Protein AF-A0A957ZD69-F1 (afdb_monomer)

Mean predicted aligned error: 10.98 Å

Radius of gyration: 27.77 Å; Cα contacts (8 Å, |Δi|>4): 232; chains: 1; bounding box: 58×43×82 Å

Secondary structure (DSSP, 8-state):
-HHHHHHHHHHHHHHTTT-SSS-HHHHHHHHHHHHHHHHHHHHHHHSSS--HHHHHHHHHHHHHHHHHHHHHHH--SS-HHHHTPPPHHHHHHHHHHHH-B-TTSPBPEEEESS-SPTTHHHHHT--BSS-S-S---HHHHHTTSS--HHHHHHHTTEEEEEES-SS-SS--EEEEEEE-SSSEEEEEE--S---SS---SEEEE--HHHHHHHHH-TTS-TTTEEEE-TT-----------

Structure (mmCIF, N/CA/C/O backbone):
data_AF-A0A957ZD69-F1
#
_entry.id   AF-A0A957ZD69-F1
#
loop_
_atom_site.group_PDB
_atom_site.id
_atom_site.type_symbol
_atom_site.label_atom_id
_atom_site.label_alt_id
_atom_site.label_comp_id
_atom_site.label_asym_id
_atom_site.label_entity_id
_atom_site.label_seq_id
_atom_site.pdbx_PDB_ins_code
_atom_site.Cartn_x
_atom_site.Cartn_y
_atom_site.Cartn_z
_atom_site.occupancy
_atom_site.B_iso_or_equiv
_atom_site.auth_seq_id
_atom_site.auth_comp_id
_atom_site.auth_asym_id
_atom_site.auth_atom_id
_atom_site.pdbx_PDB_model_num
ATOM 1 N N . GLY A 1 1 ? 17.175 -15.676 -38.850 1.00 54.88 1 GLY A N 1
ATOM 2 C CA . GLY A 1 1 ? 16.310 -15.068 -39.879 1.00 54.88 1 GLY A CA 1
ATOM 3 C C . GLY A 1 1 ? 14.869 -15.512 -39.720 1.00 54.88 1 GLY A C 1
ATOM 4 O O . GLY A 1 1 ? 14.094 -14.785 -39.121 1.00 54.88 1 GLY A O 1
ATOM 5 N N . VAL A 1 2 ? 14.536 -16.720 -40.187 1.00 62.22 2 VAL A N 1
ATOM 6 C CA . VAL A 1 2 ? 13.153 -17.240 -40.261 1.00 62.22 2 VAL A CA 1
ATOM 7 C C . VAL A 1 2 ? 12.426 -17.261 -38.909 1.00 62.22 2 VAL A C 1
ATOM 9 O O . VAL A 1 2 ? 11.318 -16.750 -38.824 1.00 62.22 2 VAL A O 1
ATOM 12 N N . ALA A 1 3 ? 13.062 -17.747 -37.837 1.00 67.50 3 ALA A N 1
ATOM 13 C CA . ALA A 1 3 ? 12.444 -17.776 -36.504 1.00 67.50 3 ALA A CA 1
ATOM 14 C C . ALA A 1 3 ? 12.122 -16.373 -35.948 1.00 67.50 3 ALA A C 1
ATOM 16 O O . ALA A 1 3 ? 11.057 -16.162 -35.382 1.00 67.50 3 ALA A O 1
ATOM 17 N N . ILE A 1 4 ? 13.007 -15.393 -36.166 1.00 65.31 4 ILE A N 1
ATOM 18 C CA . ILE A 1 4 ? 12.802 -14.006 -35.713 1.00 65.31 4 ILE A CA 1
ATOM 19 C C . ILE A 1 4 ? 11.673 -13.350 -36.523 1.00 65.31 4 ILE A C 1
ATOM 21 O O . ILE A 1 4 ? 10.786 -12.726 -35.950 1.00 65.31 4 ILE A O 1
ATOM 25 N N . GLY A 1 5 ? 11.657 -13.549 -37.846 1.00 66.56 5 GLY A N 1
ATOM 26 C CA 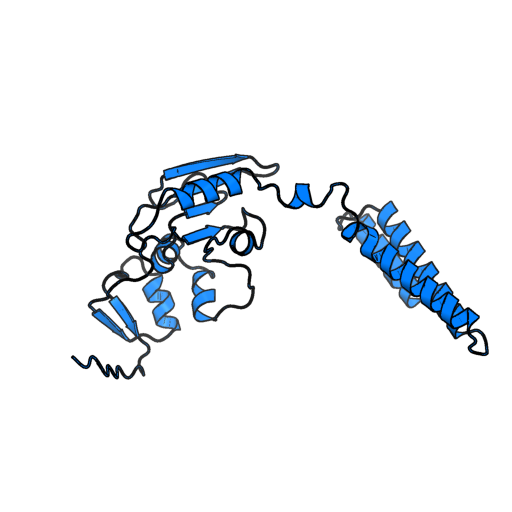. GLY A 1 5 ? 10.564 -13.074 -38.700 1.00 66.56 5 GLY A CA 1
ATOM 27 C C . GLY A 1 5 ? 9.211 -13.693 -38.336 1.00 66.56 5 GLY A C 1
ATOM 28 O O . GLY A 1 5 ? 8.200 -13.001 -38.356 1.00 66.56 5 GLY A O 1
ATOM 29 N N . MET A 1 6 ? 9.193 -14.966 -37.931 1.00 73.06 6 MET A N 1
ATOM 30 C CA . MET A 1 6 ? 7.982 -15.662 -37.487 1.00 73.06 6 MET A CA 1
ATOM 31 C C . MET A 1 6 ? 7.431 -15.085 -36.176 1.00 73.06 6 MET A C 1
ATOM 33 O O . MET A 1 6 ? 6.227 -14.874 -36.072 1.00 73.06 6 MET A O 1
ATOM 37 N N . VAL A 1 7 ? 8.297 -14.754 -35.210 1.00 77.31 7 VAL A N 1
ATOM 38 C CA . VAL A 1 7 ? 7.897 -14.103 -33.946 1.00 77.31 7 VAL A CA 1
ATOM 39 C C . VAL A 1 7 ? 7.253 -12.737 -34.203 1.00 77.31 7 VAL A C 1
ATOM 41 O O . VAL A 1 7 ? 6.195 -12.448 -33.647 1.00 77.31 7 VAL A O 1
ATOM 44 N N . TYR A 1 8 ? 7.834 -11.921 -35.089 1.00 76.38 8 TYR A N 1
ATOM 45 C CA . TYR A 1 8 ? 7.246 -10.625 -35.449 1.00 76.38 8 TYR A CA 1
ATOM 46 C C . TYR A 1 8 ? 5.980 -10.752 -36.310 1.00 76.38 8 TYR A C 1
ATOM 48 O O . TYR A 1 8 ? 5.067 -9.941 -36.188 1.00 76.38 8 TYR A O 1
ATOM 56 N N . GLY A 1 9 ? 5.873 -11.790 -37.143 1.00 73.12 9 GLY A N 1
ATOM 57 C CA . GLY A 1 9 ? 4.644 -12.084 -37.883 1.00 73.12 9 GLY A CA 1
ATOM 58 C C . GLY A 1 9 ? 3.483 -12.472 -36.962 1.00 73.12 9 GLY A C 1
ATOM 59 O O . GLY A 1 9 ? 2.379 -11.955 -37.105 1.00 73.12 9 GLY A O 1
ATOM 60 N N . VAL A 1 10 ? 3.738 -13.335 -35.973 1.00 77.50 10 VAL A N 1
ATOM 61 C CA . VAL A 1 10 ? 2.735 -13.741 -34.974 1.00 77.50 10 VAL A CA 1
ATOM 62 C C . VAL A 1 10 ? 2.338 -12.567 -34.080 1.00 77.50 10 VAL A C 1
ATOM 64 O O . VAL A 1 10 ? 1.151 -12.369 -33.832 1.00 77.50 10 VAL A O 1
ATOM 67 N N . GLY A 1 11 ? 3.299 -11.758 -33.627 1.00 72.75 11 GLY A N 1
ATOM 68 C CA . GLY A 1 11 ? 2.993 -10.592 -32.801 1.00 72.75 11 GLY A CA 1
ATOM 69 C C . GLY A 1 11 ? 2.188 -9.517 -33.545 1.00 72.75 11 GLY A C 1
ATOM 70 O O . GLY A 1 11 ? 1.298 -8.927 -32.940 1.00 72.75 11 GLY A O 1
ATOM 71 N N . LEU A 1 12 ? 2.405 -9.331 -34.854 1.00 74.38 12 LEU A N 1
ATOM 72 C CA . LEU A 1 12 ? 1.579 -8.441 -35.680 1.00 74.38 12 LEU A CA 1
ATOM 73 C C . LEU A 1 12 ? 0.124 -8.929 -35.747 1.00 74.38 12 LEU A C 1
ATOM 75 O O . LEU A 1 12 ? -0.799 -8.150 -35.529 1.00 74.38 12 LEU A O 1
ATOM 79 N N . LEU A 1 13 ? -0.084 -10.226 -36.004 1.00 75.88 13 LEU A N 1
ATOM 80 C CA . LEU A 1 13 ? -1.422 -10.831 -36.041 1.00 75.88 13 LEU A CA 1
ATOM 81 C C . LEU A 1 13 ? -2.136 -10.733 -34.687 1.00 75.88 13 LEU A C 1
ATOM 83 O O . LEU A 1 13 ? -3.338 -10.486 -34.639 1.00 75.88 13 LEU A O 1
ATOM 87 N N . TYR A 1 14 ? -1.397 -10.890 -33.589 1.00 73.69 14 TYR A N 1
ATOM 88 C CA . TYR A 1 14 ? -1.925 -10.716 -32.237 1.00 73.69 14 TYR A CA 1
ATOM 89 C C . TYR A 1 14 ? -2.335 -9.260 -31.957 1.00 73.69 14 TYR A C 1
ATOM 91 O O . TYR A 1 14 ? -3.359 -9.007 -31.324 1.00 73.69 14 TYR A O 1
ATOM 99 N N . GLN A 1 15 ? -1.573 -8.294 -32.468 1.00 70.56 15 GLN A N 1
ATOM 100 C CA . GLN A 1 15 ? -1.823 -6.871 -32.263 1.00 70.56 15 GLN A CA 1
ATOM 101 C C . GLN A 1 15 ? -2.971 -6.306 -33.105 1.00 70.56 15 GLN A C 1
ATOM 103 O O . GLN A 1 15 ? -3.676 -5.429 -32.611 1.00 70.56 15 GLN A O 1
ATOM 108 N N . LEU A 1 16 ? -3.208 -6.828 -34.315 1.00 71.00 16 LEU A N 1
ATOM 109 C CA . LEU A 1 16 ? -4.359 -6.448 -35.155 1.00 71.00 16 LEU A CA 1
ATOM 110 C C . LEU A 1 16 ? -5.711 -6.672 -34.451 1.00 71.00 16 LEU A C 1
ATOM 112 O O . LEU A 1 16 ? -6.696 -6.019 -34.780 1.00 71.00 16 LEU A O 1
ATOM 116 N N . ASN A 1 17 ? -5.755 -7.544 -33.440 1.00 72.25 17 ASN A N 1
ATOM 117 C CA . ASN A 1 17 ? -6.936 -7.762 -32.601 1.00 72.25 17 ASN A CA 1
ATOM 118 C C . ASN A 1 17 ? -7.086 -6.732 -31.460 1.00 72.25 17 ASN A C 1
ATOM 120 O O . ASN A 1 17 ? -7.928 -6.913 -30.583 1.00 72.25 17 ASN A O 1
ATOM 124 N N . GLY A 1 18 ? -6.257 -5.681 -31.413 1.00 65.69 18 GLY A N 1
ATOM 125 C CA . GLY A 1 18 ? -6.295 -4.650 -30.368 1.00 65.69 18 GLY A CA 1
ATOM 126 C C . GLY A 1 18 ? -5.810 -5.121 -28.991 1.00 65.69 18 GLY A C 1
ATOM 127 O O . GLY A 1 18 ? -6.004 -4.429 -27.998 1.00 65.69 18 GLY A O 1
ATOM 128 N N . ALA A 1 19 ? -5.162 -6.286 -28.909 1.00 64.50 19 ALA A N 1
ATOM 129 C CA . ALA A 1 19 ? -4.811 -6.945 -27.649 1.00 64.50 19 ALA A CA 1
ATOM 130 C C . ALA A 1 19 ? -3.565 -6.368 -26.938 1.00 64.50 19 ALA A C 1
ATOM 132 O O . ALA A 1 19 ? -3.080 -6.962 -25.974 1.00 64.50 19 ALA A O 1
ATOM 133 N N . THR A 1 20 ? -3.000 -5.246 -27.406 1.00 67.94 20 THR A N 1
ATOM 134 C CA . THR A 1 20 ? -1.774 -4.663 -26.828 1.00 67.94 20 THR A CA 1
ATOM 135 C C . THR A 1 20 ? -1.841 -3.140 -26.717 1.00 67.94 20 THR A C 1
ATOM 137 O O . THR A 1 20 ? -2.506 -2.478 -27.506 1.00 67.94 20 THR A O 1
ATOM 140 N N . ALA A 1 21 ? -1.083 -2.581 -25.769 1.00 64.56 21 ALA A N 1
ATOM 141 C CA . ALA A 1 21 ? -0.990 -1.141 -25.506 1.00 64.56 21 ALA A CA 1
ATOM 142 C C . ALA A 1 21 ? -0.081 -0.361 -26.488 1.00 64.56 21 ALA A C 1
ATOM 144 O O . ALA A 1 21 ? 0.194 0.821 -26.281 1.00 64.56 21 ALA A O 1
ATOM 145 N N . VAL A 1 22 ? 0.438 -1.009 -27.536 1.00 73.44 22 VAL A N 1
ATOM 146 C CA . VAL A 1 22 ? 1.359 -0.407 -28.514 1.00 73.44 22 VAL A CA 1
ATOM 147 C C . VAL A 1 22 ? 0.596 -0.165 -29.817 1.00 73.44 22 VAL A C 1
ATOM 149 O O . VAL A 1 22 ? -0.205 -0.998 -30.228 1.00 73.44 22 VAL A O 1
ATOM 152 N N . SER A 1 23 ? 0.832 0.962 -30.495 1.00 80.19 23 SER A N 1
ATOM 153 C CA . SER A 1 23 ? 0.232 1.208 -31.813 1.00 80.19 23 SER A CA 1
ATOM 154 C C . SER A 1 23 ? 0.885 0.350 -32.902 1.00 80.19 23 SER A C 1
ATOM 156 O O . SER A 1 23 ? 2.069 0.016 -32.817 1.00 80.19 23 SER A O 1
ATOM 158 N N . GLU A 1 24 ? 0.133 0.022 -33.954 1.00 79.19 24 GLU A N 1
ATOM 159 C CA . GLU A 1 24 ? 0.601 -0.809 -35.077 1.00 79.19 24 GLU A CA 1
ATOM 160 C C . GLU A 1 24 ? 1.877 -0.249 -35.722 1.00 79.19 24 GLU A C 1
ATOM 162 O O . GLU A 1 24 ? 2.861 -0.963 -35.909 1.00 79.19 24 GLU A O 1
ATOM 167 N N . TRP A 1 25 ? 1.909 1.063 -35.977 1.00 82.19 25 TRP A N 1
ATOM 168 C CA . TRP A 1 25 ? 3.091 1.745 -36.510 1.00 82.19 25 TRP A CA 1
ATOM 169 C C . TRP A 1 25 ? 4.315 1.589 -35.602 1.00 82.19 25 TRP A C 1
ATOM 171 O O . TRP A 1 25 ? 5.417 1.291 -36.066 1.00 82.19 25 TRP A O 1
ATOM 181 N N . ARG A 1 26 ? 4.125 1.764 -34.289 1.00 81.94 26 ARG A N 1
ATOM 182 C CA . ARG A 1 26 ? 5.212 1.657 -33.313 1.00 81.94 26 ARG A CA 1
ATOM 183 C C . ARG A 1 26 ? 5.736 0.226 -33.232 1.00 81.94 26 ARG A C 1
ATOM 185 O O . ARG A 1 26 ? 6.943 0.035 -33.122 1.00 81.94 26 ARG A O 1
ATOM 192 N N . TYR A 1 27 ? 4.863 -0.768 -33.358 1.00 81.88 27 TYR A N 1
ATOM 193 C CA . TYR A 1 27 ? 5.270 -2.166 -33.440 1.00 81.88 27 TYR A CA 1
ATOM 194 C C . TYR A 1 27 ? 6.070 -2.480 -34.703 1.00 81.88 27 TYR A C 1
ATOM 196 O O . TYR A 1 27 ? 7.140 -3.077 -34.608 1.00 81.88 27 TYR A O 1
ATOM 204 N N . LEU A 1 28 ? 5.605 -2.032 -35.873 1.00 85.31 28 LEU A N 1
ATOM 205 C CA . LEU A 1 28 ? 6.324 -2.224 -37.135 1.00 85.31 28 LEU A CA 1
ATOM 206 C C . LEU A 1 28 ? 7.710 -1.568 -37.102 1.00 85.31 28 LEU A C 1
ATOM 208 O O . LEU A 1 28 ? 8.682 -2.171 -37.555 1.00 85.31 28 LEU A O 1
ATOM 212 N N . ALA A 1 29 ? 7.825 -0.378 -36.507 1.00 85.50 29 ALA A N 1
ATOM 213 C CA . ALA A 1 29 ? 9.108 0.292 -36.313 1.00 85.50 29 ALA A CA 1
ATOM 214 C C . ALA A 1 29 ? 10.057 -0.511 -35.402 1.00 85.50 29 ALA A C 1
ATOM 216 O O . ALA A 1 29 ? 11.242 -0.645 -35.716 1.00 85.50 29 ALA A O 1
ATOM 217 N N . ILE A 1 30 ? 9.546 -1.084 -34.304 1.00 84.12 30 ILE A N 1
ATOM 218 C CA . ILE A 1 30 ? 10.321 -1.963 -33.414 1.00 84.12 30 ILE A CA 1
ATOM 219 C C . ILE A 1 30 ? 10.782 -3.213 -34.173 1.00 84.12 30 ILE A C 1
ATOM 221 O O . ILE A 1 30 ? 11.973 -3.517 -34.174 1.00 84.12 30 ILE A O 1
ATOM 225 N N . ALA A 1 31 ? 9.865 -3.901 -34.858 1.00 84.12 31 ALA A N 1
ATOM 226 C CA . ALA A 1 31 ? 10.152 -5.116 -35.616 1.00 84.12 31 ALA A CA 1
ATOM 227 C C . ALA A 1 31 ? 11.213 -4.883 -36.698 1.00 84.12 31 ALA A C 1
ATOM 229 O O . ALA A 1 31 ? 12.187 -5.634 -36.794 1.00 84.12 31 ALA A O 1
ATOM 230 N N . PHE A 1 32 ? 11.057 -3.810 -37.478 1.00 88.38 32 PHE A N 1
ATOM 231 C CA . PHE A 1 32 ? 12.015 -3.414 -38.503 1.00 88.38 32 PHE A CA 1
ATOM 232 C C . PHE A 1 32 ? 13.404 -3.175 -37.909 1.00 88.38 32 PHE A C 1
ATOM 234 O O . PHE A 1 32 ? 14.384 -3.746 -38.392 1.00 88.38 32 PHE A O 1
ATOM 241 N N . MET A 1 33 ? 13.497 -2.379 -36.839 1.00 87.25 33 MET A N 1
ATOM 242 C CA . MET A 1 33 ? 14.787 -2.057 -36.234 1.00 87.25 33 MET A CA 1
ATOM 243 C C . MET A 1 33 ? 15.462 -3.303 -35.650 1.00 87.25 33 MET A C 1
ATOM 245 O O . MET A 1 33 ? 16.655 -3.508 -35.867 1.00 87.25 33 MET A O 1
ATOM 249 N N . THR A 1 34 ? 14.724 -4.183 -34.970 1.00 85.25 34 THR A N 1
ATOM 250 C CA . THR A 1 34 ? 15.306 -5.418 -34.427 1.00 85.25 34 THR A CA 1
ATOM 251 C C . THR A 1 34 ? 15.802 -6.349 -35.532 1.00 85.25 34 THR A C 1
ATOM 253 O O . THR A 1 34 ? 16.902 -6.893 -35.422 1.00 85.25 34 THR A O 1
ATOM 256 N N . LEU A 1 35 ? 15.042 -6.511 -36.620 1.00 87.44 35 LEU A N 1
ATOM 257 C CA . LEU A 1 35 ? 15.467 -7.315 -37.769 1.00 87.44 35 LEU A CA 1
ATOM 258 C C . LEU A 1 35 ? 16.708 -6.726 -38.449 1.00 87.44 35 LEU A C 1
ATOM 260 O O . LEU A 1 35 ? 17.616 -7.481 -38.809 1.00 87.44 35 LEU A O 1
ATOM 264 N N . LEU A 1 36 ? 16.776 -5.400 -38.588 1.00 89.81 36 LEU A N 1
ATOM 265 C CA . LEU A 1 36 ? 17.935 -4.700 -39.136 1.00 89.81 36 LEU A CA 1
ATOM 266 C C . LEU A 1 36 ? 19.180 -4.929 -38.269 1.00 89.81 36 LEU A C 1
ATOM 268 O O . LEU A 1 36 ? 20.205 -5.378 -38.780 1.00 89.81 36 LEU A O 1
ATOM 272 N N . LEU A 1 37 ? 19.082 -4.697 -36.957 1.00 89.56 37 LEU A N 1
ATOM 273 C CA . LEU A 1 37 ? 20.193 -4.876 -36.016 1.00 89.56 37 LEU A CA 1
ATOM 274 C C . LEU A 1 37 ? 20.675 -6.331 -35.969 1.00 89.56 37 LEU A C 1
ATOM 276 O O . LEU A 1 37 ? 21.879 -6.581 -36.031 1.00 89.56 37 LEU A O 1
ATOM 280 N N . ALA A 1 38 ? 19.754 -7.299 -35.937 1.00 87.00 38 ALA A N 1
ATOM 281 C CA . ALA A 1 38 ? 20.092 -8.720 -35.965 1.00 87.00 38 ALA A CA 1
ATOM 282 C C . ALA A 1 38 ? 20.779 -9.129 -37.279 1.00 87.00 38 ALA A C 1
ATOM 284 O O . ALA A 1 38 ? 21.714 -9.931 -37.267 1.00 87.00 38 ALA A O 1
ATOM 285 N N . SER A 1 39 ? 20.347 -8.564 -38.410 1.00 89.69 39 SER A N 1
ATOM 286 C CA . SER A 1 39 ? 20.949 -8.833 -39.721 1.00 89.69 39 SER A CA 1
ATOM 287 C C . SER A 1 39 ? 22.351 -8.233 -39.835 1.00 89.69 39 SER A C 1
ATOM 289 O O . SER A 1 39 ? 23.264 -8.907 -40.306 1.00 89.69 39 SER A O 1
ATOM 291 N N . LEU A 1 40 ? 22.551 -7.004 -39.347 1.00 90.62 40 LEU A N 1
ATOM 292 C CA . LEU A 1 40 ? 23.865 -6.355 -39.293 1.00 90.62 40 LEU A CA 1
ATOM 293 C C . LEU A 1 40 ? 24.830 -7.103 -38.368 1.00 90.62 40 LEU A C 1
ATOM 295 O O . LEU A 1 40 ? 25.987 -7.313 -38.726 1.00 90.62 40 LEU A O 1
ATOM 299 N N . PHE A 1 41 ? 24.351 -7.567 -37.213 1.00 90.62 41 PHE A N 1
ATOM 300 C CA . PHE A 1 41 ? 25.137 -8.404 -36.309 1.00 90.62 41 PHE A CA 1
ATOM 301 C C . PHE A 1 41 ? 25.528 -9.735 -36.963 1.00 90.62 41 PHE A C 1
ATOM 303 O O . PHE A 1 41 ? 26.698 -10.118 -36.944 1.00 90.62 41 PHE A O 1
ATOM 310 N N . GLY A 1 42 ? 24.569 -10.410 -37.607 1.00 89.25 42 GLY A N 1
ATOM 311 C CA . GLY A 1 42 ? 24.825 -11.639 -38.355 1.00 89.25 42 GLY A CA 1
ATOM 312 C C . GLY A 1 42 ? 25.851 -11.445 -39.474 1.00 89.25 42 GLY A C 1
ATOM 313 O O . GLY A 1 42 ? 26.743 -12.275 -39.632 1.00 89.25 42 GLY A O 1
ATOM 314 N N . LEU A 1 43 ? 25.785 -10.324 -40.200 1.00 90.62 43 LEU A N 1
ATOM 315 C CA . LEU A 1 43 ? 26.750 -9.972 -41.244 1.00 90.62 43 LEU A CA 1
ATOM 316 C C . LEU A 1 43 ? 28.164 -9.767 -40.678 1.00 90.62 43 LEU A C 1
ATOM 318 O O . LEU A 1 43 ? 29.130 -10.253 -41.264 1.00 90.62 43 LEU A O 1
ATOM 322 N N . LEU A 1 44 ? 28.295 -9.088 -39.532 1.00 90.50 44 LEU A N 1
ATOM 323 C CA . LEU A 1 44 ? 29.588 -8.876 -38.869 1.00 90.50 44 LEU A CA 1
ATOM 324 C C . LEU A 1 44 ? 30.260 -10.194 -38.461 1.00 90.50 44 LEU A C 1
ATOM 326 O O . LEU A 1 44 ? 31.483 -10.299 -38.565 1.00 90.50 44 LEU A O 1
ATOM 330 N N . ILE A 1 45 ? 29.471 -11.184 -38.032 1.00 89.94 45 ILE A N 1
ATOM 331 C CA . ILE A 1 45 ? 29.956 -12.528 -37.684 1.00 89.94 45 ILE A CA 1
ATOM 332 C C . ILE A 1 45 ? 30.302 -13.342 -38.935 1.00 89.94 45 ILE A C 1
ATOM 334 O O . ILE A 1 45 ? 31.283 -14.080 -38.935 1.00 89.94 45 ILE A O 1
ATOM 338 N N . TRP A 1 46 ? 29.491 -13.238 -39.989 1.00 89.62 46 TRP A N 1
ATOM 339 C CA . TRP A 1 46 ? 29.618 -14.078 -41.181 1.00 89.62 46 TRP A CA 1
ATOM 340 C C . TRP A 1 46 ? 30.839 -13.736 -42.046 1.00 89.62 46 TRP A C 1
ATOM 342 O O . TRP A 1 46 ? 31.402 -14.610 -42.705 1.00 89.62 46 TRP A O 1
ATOM 352 N N . LEU A 1 47 ? 31.272 -12.474 -42.053 1.00 89.00 47 LEU A N 1
ATOM 353 C CA . LEU A 1 47 ? 32.433 -12.052 -42.832 1.00 89.00 47 LEU A CA 1
ATOM 354 C C . LEU A 1 47 ? 33.741 -12.655 -42.263 1.00 89.00 47 LEU A C 1
ATOM 356 O O . LEU A 1 47 ? 33.942 -12.673 -41.050 1.00 89.00 47 LEU A O 1
ATOM 360 N N . PRO A 1 48 ? 34.709 -13.069 -43.100 1.00 88.19 48 PRO A N 1
ATOM 361 C CA . PRO A 1 48 ? 35.953 -13.689 -42.630 1.00 88.19 48 PRO A CA 1
ATOM 362 C C . PRO A 1 48 ? 36.919 -12.679 -41.988 1.00 88.19 48 PRO A C 1
ATOM 364 O O . PRO A 1 48 ? 37.080 -11.569 -42.496 1.00 88.19 48 PRO A O 1
ATOM 367 N N . GLY A 1 49 ? 37.593 -13.076 -40.903 1.00 87.44 49 GLY A N 1
ATOM 368 C CA . GLY A 1 49 ? 38.596 -12.276 -40.177 1.00 87.44 49 GLY A CA 1
ATOM 369 C C . GLY A 1 49 ? 38.006 -11.323 -39.130 1.00 87.44 49 GLY A C 1
ATOM 370 O O . GLY A 1 49 ? 36.888 -10.859 -39.267 1.00 87.44 49 GLY A O 1
ATOM 371 N N . TRP A 1 50 ? 38.741 -10.992 -38.069 1.00 92.62 50 TRP A N 1
ATOM 372 C CA . TRP A 1 50 ? 38.277 -10.036 -37.053 1.00 92.62 50 TRP A CA 1
ATOM 373 C C . TRP A 1 50 ? 39.329 -8.949 -36.855 1.00 92.62 50 TRP A C 1
ATOM 375 O O . TRP A 1 50 ? 40.455 -9.233 -36.461 1.00 92.62 50 TRP A O 1
ATOM 385 N N . GLY A 1 51 ? 38.980 -7.706 -37.181 1.00 92.62 51 GLY A N 1
ATOM 386 C CA . GLY A 1 51 ? 39.893 -6.563 -37.125 1.00 92.62 51 GLY A CA 1
ATOM 387 C C . GLY A 1 51 ? 39.322 -5.411 -36.306 1.00 92.62 51 GLY A C 1
ATOM 388 O O . GLY A 1 51 ? 38.133 -5.392 -35.987 1.00 92.62 51 GLY A O 1
ATOM 389 N N . HIS A 1 52 ? 40.157 -4.412 -36.013 1.00 91.88 52 HIS A N 1
ATOM 390 C CA . HIS A 1 52 ? 39.788 -3.263 -35.178 1.00 91.88 52 HIS A CA 1
ATOM 391 C C . HIS A 1 52 ? 38.530 -2.526 -35.677 1.00 91.88 52 HIS A C 1
ATOM 393 O O . HIS A 1 52 ? 37.640 -2.214 -34.889 1.00 91.88 52 HIS A O 1
ATOM 399 N N . GLY A 1 53 ? 38.396 -2.342 -36.997 1.00 91.06 53 GLY A N 1
ATOM 400 C CA . GLY A 1 53 ? 37.208 -1.721 -37.593 1.00 91.06 53 GLY A CA 1
ATOM 401 C C . GLY A 1 53 ? 35.906 -2.495 -37.344 1.00 91.06 53 GLY A C 1
ATOM 402 O O . GLY A 1 53 ? 34.853 -1.883 -37.195 1.00 91.06 53 GLY A O 1
ATOM 403 N N . ARG A 1 54 ? 35.962 -3.829 -37.221 1.00 89.88 54 ARG A N 1
ATOM 404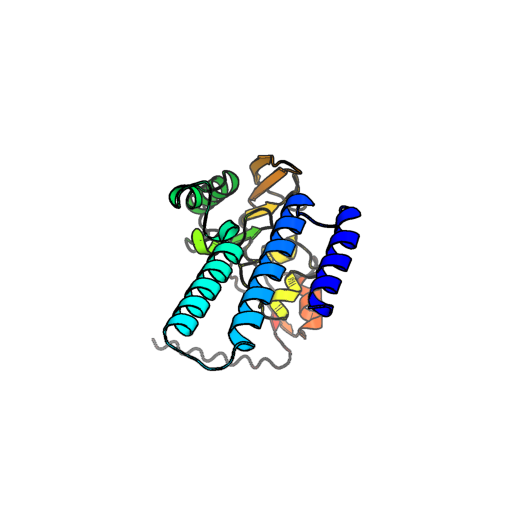 C CA . ARG A 1 54 ? 34.779 -4.643 -36.893 1.00 89.88 54 ARG A CA 1
ATOM 405 C C . ARG A 1 54 ? 34.424 -4.576 -35.421 1.00 89.88 54 ARG A C 1
ATOM 407 O O . ARG A 1 54 ? 33.245 -4.497 -35.106 1.00 89.88 54 ARG A O 1
ATOM 414 N N . SER A 1 55 ? 35.419 -4.542 -34.538 1.00 92.12 55 SER A N 1
ATOM 415 C CA . SER A 1 55 ? 35.178 -4.284 -33.116 1.00 92.12 55 SER A CA 1
ATOM 416 C C . SER A 1 55 ? 34.510 -2.923 -32.906 1.00 92.12 55 SER A C 1
ATOM 418 O O . SER A 1 55 ? 33.569 -2.826 -32.123 1.00 92.12 55 SER A O 1
ATOM 420 N N . LEU A 1 56 ? 34.931 -1.892 -33.649 1.00 95.25 56 LEU A N 1
ATOM 421 C CA . LEU A 1 56 ? 34.281 -0.581 -33.620 1.00 95.25 56 LEU A CA 1
ATOM 422 C C . LEU A 1 56 ? 32.846 -0.644 -34.163 1.00 95.25 56 LEU A C 1
ATOM 424 O O . LEU A 1 56 ? 31.935 -0.128 -33.525 1.00 95.25 56 LEU A O 1
ATOM 428 N N . ALA A 1 57 ? 32.626 -1.310 -35.301 1.00 92.44 57 ALA A N 1
ATOM 429 C CA . ALA A 1 57 ? 31.287 -1.483 -35.866 1.00 92.44 57 ALA A CA 1
ATOM 430 C C . ALA A 1 57 ? 30.350 -2.246 -34.916 1.00 92.44 57 ALA A C 1
ATOM 432 O O . ALA A 1 57 ? 29.195 -1.865 -34.754 1.00 92.44 57 ALA A O 1
ATOM 433 N N . PHE A 1 58 ? 30.856 -3.283 -34.245 1.00 92.94 58 PHE A N 1
ATOM 434 C CA . PHE A 1 58 ? 30.120 -4.019 -33.222 1.00 92.94 58 PHE A CA 1
ATOM 435 C C . PHE A 1 58 ? 29.793 -3.140 -32.010 1.00 92.94 58 PHE A C 1
ATOM 437 O O . PHE A 1 58 ? 28.653 -3.141 -31.556 1.00 92.94 58 PHE A O 1
ATOM 444 N N . LEU A 1 59 ? 30.754 -2.351 -31.517 1.00 95.12 59 LEU A N 1
ATOM 445 C CA . LEU A 1 59 ? 30.525 -1.411 -30.420 1.00 95.12 59 LEU A CA 1
ATOM 446 C C . LEU A 1 59 ? 29.444 -0.386 -30.783 1.00 95.12 59 LEU A C 1
ATOM 448 O O . LEU A 1 59 ? 28.523 -0.164 -30.002 1.00 95.12 59 LEU A O 1
ATOM 452 N N . VAL A 1 60 ? 29.519 0.203 -31.979 1.00 95.19 60 VAL A N 1
ATOM 453 C CA . VAL A 1 60 ? 28.500 1.138 -32.477 1.00 95.19 60 VAL A CA 1
ATOM 454 C C . VAL A 1 60 ? 27.141 0.449 -32.577 1.00 95.19 60 VAL A C 1
ATOM 456 O O . VAL A 1 60 ? 26.150 1.008 -32.119 1.00 95.19 60 VAL A O 1
ATOM 459 N N . LEU A 1 61 ? 27.083 -0.775 -33.107 1.00 94.44 61 LEU A N 1
ATOM 460 C CA . LEU A 1 61 ? 25.843 -1.544 -33.201 1.00 94.44 61 LEU A CA 1
ATOM 461 C C . LEU A 1 61 ? 25.240 -1.829 -31.815 1.00 94.44 61 LEU A C 1
ATOM 463 O O . LEU A 1 61 ? 24.033 -1.684 -31.629 1.00 94.44 61 LEU A O 1
ATOM 467 N N . ALA A 1 62 ? 26.075 -2.178 -30.834 1.00 91.44 62 ALA A N 1
ATOM 468 C CA . ALA A 1 62 ? 25.660 -2.396 -29.452 1.00 91.44 62 ALA A CA 1
ATOM 469 C C . ALA A 1 62 ? 25.130 -1.108 -28.804 1.00 91.44 62 ALA A C 1
ATOM 471 O O . ALA A 1 62 ? 24.094 -1.143 -28.142 1.00 91.44 62 ALA A O 1
ATOM 472 N N . LEU A 1 63 ? 25.790 0.032 -29.038 1.00 93.31 63 LEU A N 1
ATOM 473 C CA . LEU A 1 63 ? 25.323 1.339 -28.573 1.00 93.31 63 LEU A CA 1
ATOM 474 C C . LEU A 1 63 ? 23.982 1.703 -29.214 1.00 93.31 63 LEU A C 1
ATOM 476 O O . LEU A 1 63 ? 23.044 2.028 -28.495 1.00 93.31 63 LEU A O 1
ATOM 480 N N . VAL A 1 64 ? 23.847 1.589 -30.538 1.00 91.69 64 VAL A N 1
ATOM 481 C CA . VAL A 1 64 ? 22.579 1.855 -31.236 1.00 91.69 64 VAL A CA 1
ATOM 482 C C . VAL A 1 64 ? 21.464 0.970 -30.687 1.00 91.69 64 VAL A C 1
ATOM 484 O O . VAL A 1 64 ? 20.386 1.478 -30.392 1.00 91.69 64 VAL A O 1
ATOM 487 N N . ASN A 1 65 ? 21.724 -0.324 -30.480 1.00 88.94 65 ASN A N 1
ATOM 488 C CA . ASN A 1 65 ? 20.757 -1.237 -29.879 1.00 88.94 65 ASN A CA 1
ATOM 489 C C . ASN A 1 65 ? 20.357 -0.797 -28.462 1.00 88.94 65 ASN A C 1
ATOM 491 O O . ASN A 1 65 ? 19.169 -0.738 -28.154 1.00 88.94 65 ASN A O 1
ATOM 495 N N . LEU A 1 66 ? 21.331 -0.454 -27.613 1.00 86.94 66 LEU A N 1
ATOM 496 C CA . LEU A 1 66 ? 21.085 -0.014 -26.240 1.00 86.94 66 LEU A CA 1
ATOM 497 C C . LEU A 1 66 ? 20.255 1.274 -26.202 1.00 86.94 66 LEU A C 1
ATOM 499 O O . LEU A 1 66 ? 19.276 1.346 -25.460 1.00 86.94 66 LEU A O 1
ATOM 503 N N . PHE A 1 67 ? 20.629 2.274 -27.000 1.00 87.62 67 PHE A N 1
ATOM 504 C CA . PHE A 1 67 ? 19.935 3.556 -27.044 1.00 87.62 67 PHE A CA 1
ATOM 505 C C . PHE A 1 67 ? 18.548 3.421 -27.656 1.00 87.62 67 PHE A C 1
ATOM 507 O O . PHE A 1 67 ? 17.611 3.936 -27.065 1.00 87.62 67 PHE A O 1
ATOM 514 N N . TRP A 1 68 ? 18.384 2.698 -28.766 1.00 85.50 68 TRP A N 1
ATOM 515 C CA . TRP A 1 68 ? 17.072 2.477 -29.378 1.00 85.50 68 TRP A CA 1
ATOM 516 C C . TRP A 1 68 ? 16.124 1.730 -28.437 1.00 85.50 68 TRP A C 1
ATOM 518 O O . TRP A 1 68 ? 15.001 2.180 -28.215 1.00 85.50 68 TRP A O 1
ATOM 528 N N . ALA A 1 69 ? 16.588 0.629 -27.835 1.00 80.94 69 ALA A N 1
ATOM 529 C CA . ALA A 1 69 ? 15.774 -0.173 -26.925 1.00 80.94 69 ALA A CA 1
ATOM 530 C C . ALA A 1 69 ? 15.350 0.609 -25.671 1.00 80.94 69 ALA A C 1
ATOM 532 O O . ALA A 1 69 ? 14.241 0.418 -25.183 1.00 80.94 69 ALA A O 1
ATOM 533 N N . ASN A 1 70 ? 16.204 1.508 -25.171 1.00 81.06 70 ASN A N 1
ATOM 534 C CA . ASN A 1 70 ? 15.940 2.264 -23.945 1.00 81.06 70 ASN A CA 1
ATOM 535 C C . ASN A 1 70 ? 15.514 3.718 -24.185 1.00 81.06 70 ASN A C 1
ATOM 537 O O . ASN A 1 70 ? 15.337 4.455 -23.218 1.00 81.06 70 ASN A O 1
ATOM 541 N N . MET A 1 71 ? 15.339 4.166 -25.433 1.00 79.69 71 MET A N 1
ATOM 542 C CA . MET A 1 71 ? 15.110 5.587 -25.735 1.00 79.69 71 MET A CA 1
ATOM 543 C C . MET A 1 71 ? 13.851 6.119 -25.044 1.00 79.69 71 MET A C 1
ATOM 545 O O . MET A 1 71 ? 13.877 7.205 -24.474 1.00 79.69 71 MET A O 1
ATOM 549 N N . GLY A 1 72 ? 12.780 5.318 -25.036 1.00 70.75 72 GLY A N 1
ATOM 550 C CA . GLY A 1 72 ? 11.516 5.660 -24.376 1.00 70.75 72 GLY A CA 1
ATOM 551 C C . GLY A 1 72 ? 11.561 5.625 -22.844 1.00 70.75 72 GLY A C 1
ATOM 552 O O . GLY A 1 72 ? 10.643 6.131 -22.211 1.00 70.75 72 GLY A O 1
ATOM 553 N N . THR A 1 73 ? 12.608 5.047 -22.253 1.00 68.19 73 THR A N 1
ATOM 554 C CA . THR A 1 73 ? 12.805 4.979 -20.795 1.00 68.19 73 THR A CA 1
ATOM 555 C C . THR A 1 73 ? 13.798 6.042 -20.322 1.00 68.19 73 THR A C 1
ATOM 557 O O . THR A 1 73 ? 13.615 6.659 -19.274 1.00 68.19 73 THR A O 1
ATOM 560 N N . ASN A 1 74 ? 14.851 6.280 -21.109 1.00 69.00 74 ASN A N 1
ATOM 561 C CA . ASN A 1 74 ? 15.949 7.188 -20.779 1.00 69.00 74 ASN A CA 1
ATOM 562 C C . ASN A 1 74 ? 15.630 8.656 -21.080 1.00 69.00 74 ASN A C 1
ATOM 564 O O . ASN A 1 74 ? 16.266 9.546 -20.517 1.00 69.00 74 ASN A O 1
ATOM 568 N N . SER A 1 75 ? 14.671 8.918 -21.968 1.00 69.75 75 SER A N 1
ATOM 569 C CA . SER A 1 75 ? 14.215 10.265 -22.289 1.00 69.75 75 SER A CA 1
ATOM 570 C C . SER A 1 75 ? 12.809 10.464 -21.735 1.00 69.75 75 SER A C 1
ATOM 572 O O . SER A 1 75 ? 11.894 9.718 -22.071 1.00 69.75 75 SER A O 1
ATOM 574 N N . SER A 1 76 ? 12.642 11.453 -20.859 1.00 69.06 76 SER A N 1
ATOM 575 C CA . SER A 1 76 ? 11.326 11.946 -20.457 1.00 69.06 76 SER A CA 1
ATOM 576 C C . SER A 1 76 ? 11.120 13.344 -21.020 1.00 69.06 76 SER A C 1
ATOM 578 O O . SER A 1 76 ? 12.044 14.155 -20.988 1.00 69.06 76 SER A O 1
ATOM 580 N N . ASP A 1 77 ? 9.891 13.658 -21.437 1.00 79.00 77 ASP A N 1
ATOM 581 C CA . ASP A 1 77 ? 9.497 14.981 -21.967 1.00 79.00 77 ASP A CA 1
ATOM 582 C C . ASP A 1 77 ? 9.629 16.120 -20.938 1.00 79.00 77 ASP A C 1
ATOM 584 O O . ASP A 1 77 ? 9.357 17.288 -21.210 1.00 79.00 77 ASP A O 1
ATOM 588 N N . PHE A 1 78 ? 10.016 15.780 -19.712 1.00 76.69 78 PHE A N 1
ATOM 589 C CA . PHE A 1 78 ? 10.168 16.680 -18.591 1.00 76.69 78 PHE A CA 1
ATOM 590 C C . PHE A 1 78 ? 11.452 16.388 -17.820 1.00 76.69 78 PHE A C 1
ATOM 592 O O . PHE A 1 78 ? 11.908 15.246 -17.721 1.00 76.69 78 PHE A O 1
ATOM 599 N N . GLY A 1 79 ? 12.020 17.446 -17.242 1.00 80.62 79 GLY A N 1
ATOM 600 C CA . GLY A 1 79 ? 13.233 17.355 -16.438 1.00 80.62 79 GLY A CA 1
ATOM 601 C C . GLY A 1 79 ? 13.030 16.608 -15.110 1.00 80.62 79 GLY A C 1
ATOM 602 O O . GLY A 1 79 ? 11.893 16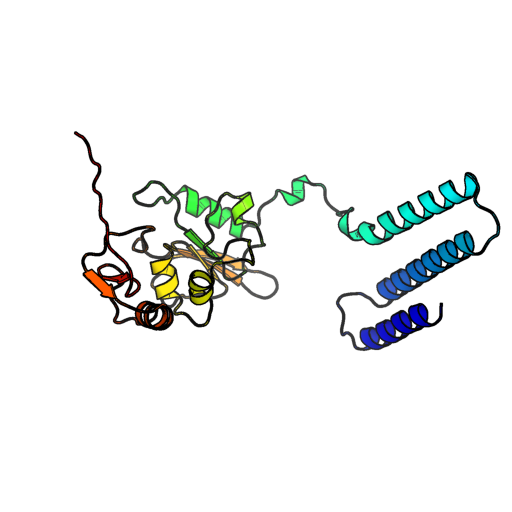.449 -14.648 1.00 80.62 79 GLY A O 1
ATOM 603 N N . PRO A 1 80 ? 14.127 16.197 -14.444 1.00 78.69 80 PRO A N 1
ATOM 604 C CA . PRO A 1 80 ? 14.080 15.442 -13.188 1.00 78.69 80 PRO A CA 1
ATOM 605 C C . PRO A 1 80 ? 13.276 16.120 -12.073 1.00 78.69 80 PRO A C 1
ATOM 607 O O . PRO A 1 80 ? 12.595 15.437 -11.318 1.00 78.69 80 PRO A O 1
ATOM 610 N N . ALA A 1 81 ? 13.277 17.456 -12.009 1.00 82.88 81 ALA A N 1
ATOM 611 C CA . ALA A 1 81 ? 12.518 18.215 -11.012 1.00 82.88 81 ALA A CA 1
ATOM 612 C C . ALA A 1 81 ? 11.002 17.954 -11.075 1.00 82.88 81 ALA A C 1
ATOM 614 O O . ALA A 1 81 ? 10.318 17.981 -10.059 1.00 82.88 81 ALA A O 1
ATOM 615 N N . ARG A 1 82 ? 10.446 17.630 -12.249 1.00 81.75 82 ARG A N 1
ATOM 616 C CA . ARG A 1 82 ? 9.020 17.286 -12.336 1.00 81.75 82 ARG A CA 1
ATOM 617 C C . ARG A 1 82 ? 8.717 15.928 -11.697 1.00 81.75 82 ARG A C 1
ATOM 619 O O . ARG A 1 82 ? 7.618 15.735 -11.197 1.00 81.75 82 ARG A O 1
ATOM 626 N N . LYS A 1 83 ? 9.700 15.019 -11.638 1.00 75.75 83 LYS A N 1
ATOM 627 C CA . LYS A 1 83 ? 9.585 13.724 -10.940 1.00 75.75 83 LYS A CA 1
ATOM 628 C C . LYS A 1 83 ? 9.567 13.889 -9.416 1.00 75.75 83 LYS A C 1
ATOM 630 O O . LYS A 1 83 ? 9.167 12.960 -8.717 1.00 75.75 83 LYS A O 1
ATOM 635 N N . THR A 1 84 ? 9.975 15.055 -8.896 1.00 80.88 84 THR A N 1
ATOM 636 C CA . THR A 1 84 ? 9.950 15.352 -7.457 1.00 80.88 84 THR A CA 1
ATOM 637 C C . THR A 1 84 ? 8.655 16.018 -6.983 1.00 80.88 84 THR A C 1
ATOM 639 O O . THR A 1 84 ? 8.450 16.127 -5.776 1.00 80.88 84 THR A O 1
ATOM 642 N N . ILE A 1 85 ? 7.766 16.417 -7.897 1.00 85.94 85 ILE A N 1
ATOM 643 C CA . ILE A 1 85 ? 6.441 16.950 -7.552 1.00 85.94 85 ILE A CA 1
ATOM 644 C C . ILE A 1 85 ? 5.579 15.803 -7.020 1.00 85.94 85 ILE A C 1
ATOM 646 O O . ILE A 1 85 ? 5.629 14.692 -7.555 1.00 85.94 85 ILE A O 1
ATOM 650 N N . LEU A 1 86 ? 4.853 16.052 -5.934 1.00 87.69 86 LEU A N 1
ATOM 651 C CA . LEU A 1 86 ? 3.949 15.075 -5.345 1.00 87.69 86 LEU A CA 1
ATOM 652 C C . LEU A 1 86 ? 2.565 15.192 -5.969 1.00 87.69 86 LEU A C 1
ATOM 654 O O . LEU A 1 86 ? 2.150 16.258 -6.416 1.00 87.69 86 LEU A O 1
ATOM 658 N N . ALA A 1 87 ? 1.865 14.065 -6.022 1.00 89.25 87 ALA A N 1
ATOM 659 C CA . ALA A 1 87 ? 0.454 14.079 -6.362 1.00 89.25 87 ALA A CA 1
ATOM 660 C C . ALA A 1 87 ? -0.342 14.771 -5.232 1.00 89.25 87 ALA A C 1
ATOM 662 O O . ALA A 1 87 ? 0.063 14.667 -4.069 1.00 89.25 87 ALA A O 1
ATOM 663 N N . PRO A 1 88 ? -1.464 15.448 -5.522 1.00 92.38 88 PRO A N 1
ATOM 664 C CA . PRO A 1 88 ? -2.253 16.146 -4.503 1.00 92.38 88 PRO A CA 1
ATOM 665 C C . PRO A 1 88 ? -2.673 15.255 -3.323 1.00 92.38 88 PRO A C 1
ATOM 667 O O . PRO A 1 88 ? -2.593 15.663 -2.165 1.00 92.38 88 PRO A O 1
ATOM 670 N N . GLU A 1 89 ? -3.056 14.008 -3.596 1.00 92.94 89 GLU A N 1
ATOM 671 C CA . GLU A 1 89 ? -3.400 13.009 -2.585 1.00 92.94 89 GLU A CA 1
ATOM 672 C C . GLU A 1 89 ? -2.206 12.657 -1.681 1.00 92.94 89 GLU A C 1
ATOM 674 O O . GLU A 1 89 ? -2.362 12.472 -0.473 1.00 92.94 89 GLU A O 1
ATOM 679 N N . MET A 1 90 ? -0.989 12.645 -2.233 1.00 92.94 90 MET A N 1
ATOM 680 C CA . MET A 1 90 ? 0.241 12.434 -1.467 1.00 92.94 90 MET A CA 1
ATOM 681 C C . MET A 1 90 ? 0.565 13.616 -0.560 1.00 92.94 90 MET A C 1
ATOM 683 O O . MET A 1 90 ? 0.999 13.416 0.574 1.00 92.94 90 MET A O 1
ATOM 687 N N . GLU A 1 91 ? 0.374 14.840 -1.049 1.00 92.88 91 GLU A N 1
ATOM 688 C CA . GLU A 1 91 ? 0.594 16.054 -0.258 1.00 92.88 91 GLU A CA 1
ATOM 689 C C . GLU A 1 91 ? -0.377 16.119 0.921 1.00 92.88 91 GLU A C 1
ATOM 691 O O . GLU A 1 91 ? 0.037 16.382 2.052 1.00 92.88 91 GLU A O 1
ATOM 696 N N . ALA A 1 92 ? -1.652 15.802 0.682 1.00 93.62 92 ALA A N 1
ATOM 697 C CA . ALA A 1 92 ? -2.669 15.755 1.724 1.00 93.62 92 ALA A CA 1
ATOM 698 C C . ALA A 1 92 ? -2.368 14.689 2.787 1.00 93.62 92 ALA A C 1
ATOM 700 O O . ALA A 1 92 ? -2.470 14.967 3.984 1.00 93.62 92 ALA A O 1
ATOM 701 N N . LEU A 1 93 ? -1.939 13.492 2.370 1.00 93.81 93 LEU A N 1
ATOM 702 C CA . LEU A 1 93 ? -1.511 12.447 3.297 1.00 93.81 93 LEU A CA 1
ATOM 703 C C . LEU A 1 93 ? -0.301 12.888 4.130 1.00 93.81 93 LEU A C 1
ATOM 705 O O . LEU A 1 93 ? -0.306 12.737 5.351 1.00 93.81 93 LEU A O 1
ATOM 709 N N . ALA A 1 94 ? 0.732 13.437 3.486 1.00 91.75 94 ALA A N 1
ATOM 710 C CA . ALA A 1 94 ? 1.932 13.899 4.174 1.00 91.75 94 ALA A CA 1
ATOM 711 C C . ALA A 1 94 ? 1.590 14.981 5.210 1.00 91.75 94 ALA A C 1
ATOM 713 O O . ALA A 1 94 ? 2.031 14.898 6.357 1.00 91.75 94 ALA A O 1
ATOM 714 N N . ALA A 1 95 ? 0.736 15.943 4.850 1.00 90.94 95 ALA A N 1
ATOM 715 C CA . ALA A 1 95 ? 0.248 16.962 5.773 1.00 90.94 95 ALA A CA 1
ATOM 716 C C . ALA A 1 95 ? -0.483 16.342 6.977 1.00 90.94 95 ALA A C 1
ATOM 718 O O . ALA A 1 95 ? -0.157 16.665 8.123 1.00 90.94 95 ALA A O 1
ATOM 719 N N . ALA A 1 96 ? -1.400 15.397 6.745 1.00 90.62 96 ALA A N 1
ATOM 720 C CA . ALA A 1 96 ? -2.123 14.705 7.813 1.00 90.62 96 ALA A CA 1
ATOM 721 C C . ALA A 1 96 ? -1.163 14.026 8.811 1.00 90.62 96 ALA A C 1
ATOM 723 O O . ALA A 1 96 ? -1.258 14.255 10.021 1.00 90.62 96 ALA A O 1
ATOM 724 N N . LEU A 1 97 ? -0.167 13.292 8.307 1.00 89.62 97 LEU A N 1
ATOM 725 C CA . LEU A 1 97 ? 0.821 12.570 9.119 1.00 89.62 97 LEU A CA 1
ATOM 726 C C . LEU A 1 97 ? 1.746 13.488 9.935 1.00 89.62 97 LEU A C 1
ATOM 728 O O . LEU A 1 97 ? 2.253 13.081 10.981 1.00 89.62 97 LEU A O 1
ATOM 732 N N . THR A 1 98 ? 1.973 14.731 9.499 1.00 85.38 98 THR A N 1
ATOM 733 C CA . THR A 1 98 ? 2.766 15.694 10.287 1.00 85.38 98 THR A CA 1
ATOM 734 C C . THR A 1 98 ? 2.009 16.240 11.493 1.00 85.38 98 THR A C 1
ATOM 736 O O . THR A 1 98 ? 2.618 16.486 12.533 1.00 85.38 98 THR A O 1
ATOM 739 N N . THR A 1 99 ? 0.693 16.409 11.365 1.00 80.25 99 THR A N 1
ATOM 740 C CA . THR A 1 99 ? -0.147 17.062 12.382 1.00 80.25 99 THR A CA 1
ATOM 741 C C . THR A 1 99 ? -0.586 16.123 13.500 1.00 80.25 99 THR A C 1
ATOM 743 O O . THR A 1 99 ? -0.877 16.581 14.604 1.00 80.25 99 THR A O 1
ATOM 746 N N . GLN A 1 100 ? -0.611 14.813 13.244 1.00 73.06 100 GLN A N 1
ATOM 747 C CA . GLN A 1 100 ? -1.088 13.820 14.198 1.00 73.06 100 GLN A CA 1
ATOM 748 C C . GLN A 1 100 ? -0.036 12.746 14.455 1.00 73.06 100 GLN A C 1
ATOM 750 O O . GLN A 1 100 ? 0.318 11.957 13.580 1.00 73.06 100 GLN A O 1
ATOM 755 N N . ARG A 1 101 ? 0.433 12.717 15.701 1.00 75.38 101 ARG A N 1
ATOM 756 C CA . ARG A 1 101 ? 1.306 11.679 16.240 1.00 75.38 101 ARG A CA 1
ATOM 757 C C . ARG A 1 101 ? 0.533 10.824 17.239 1.00 75.38 101 ARG A C 1
ATOM 759 O O . ARG A 1 101 ? -0.398 11.304 17.890 1.00 75.38 101 ARG A O 1
ATOM 766 N N . ASP A 1 102 ? 0.902 9.558 17.333 1.00 71.88 102 ASP A N 1
ATOM 767 C CA . ASP A 1 102 ? 0.444 8.671 18.393 1.00 71.88 102 ASP A CA 1
ATOM 768 C C . ASP A 1 102 ? 1.095 9.037 19.742 1.00 71.88 102 ASP A C 1
ATOM 770 O O . ASP A 1 102 ? 1.896 9.970 19.848 1.00 71.88 102 ASP A O 1
ATOM 774 N N . VAL A 1 103 ? 0.757 8.284 20.791 1.00 68.81 103 VAL A N 1
ATOM 775 C CA . VAL A 1 103 ? 1.311 8.466 22.145 1.00 68.81 103 VAL A CA 1
ATOM 776 C C . VAL A 1 103 ? 2.836 8.309 22.219 1.00 68.81 103 VAL A C 1
ATOM 778 O O . VAL A 1 103 ? 3.446 8.757 23.185 1.00 68.81 103 VAL A O 1
ATOM 781 N N . THR A 1 104 ? 3.458 7.699 21.207 1.00 70.69 104 THR A N 1
ATOM 782 C CA . THR A 1 104 ? 4.914 7.526 21.094 1.00 70.69 104 THR A CA 1
ATOM 783 C C . THR A 1 104 ? 5.583 8.636 20.277 1.00 70.69 104 THR A C 1
ATOM 785 O O . THR A 1 104 ? 6.803 8.644 20.129 1.00 70.69 104 THR A O 1
ATOM 788 N N . GLY A 1 105 ? 4.812 9.595 19.752 1.00 77.62 105 GLY A N 1
ATOM 789 C CA . GLY A 1 105 ? 5.318 10.656 18.883 1.00 77.62 105 GLY A CA 1
ATOM 790 C C . GLY A 1 105 ? 5.530 10.213 17.430 1.00 77.62 105 GLY A C 1
ATOM 791 O O . GLY A 1 105 ? 6.023 10.999 16.613 1.00 77.62 105 GLY A O 1
ATOM 792 N N . LEU A 1 106 ? 5.147 8.985 17.071 1.00 81.12 106 LEU A N 1
ATOM 793 C CA . LEU A 1 106 ? 5.255 8.453 15.714 1.00 81.12 106 LEU A CA 1
ATOM 794 C C . LEU A 1 106 ? 3.982 8.768 14.913 1.00 81.12 106 LEU A C 1
ATOM 796 O O . LEU A 1 106 ? 2.898 8.859 15.486 1.00 81.12 106 LEU A O 1
ATOM 800 N N . PRO A 1 107 ? 4.078 8.995 13.592 1.00 84.81 107 PRO A N 1
ATOM 801 C CA . PRO A 1 107 ? 2.890 9.202 12.772 1.00 84.81 107 PRO A CA 1
ATOM 802 C C . PRO A 1 107 ? 2.108 7.885 12.655 1.00 84.81 107 PRO A C 1
ATOM 804 O O . PRO A 1 107 ? 2.694 6.806 12.738 1.00 84.81 107 PRO A O 1
ATOM 807 N N . GLY A 1 108 ? 0.792 7.931 12.461 1.00 85.00 108 GLY A N 1
ATOM 808 C CA . GLY A 1 108 ? 0.013 6.706 12.251 1.00 85.00 108 GLY A CA 1
ATOM 809 C C . GLY A 1 108 ? 0.397 5.966 10.969 1.00 85.00 108 GLY A C 1
ATOM 810 O O . GLY A 1 108 ? 0.818 6.589 9.994 1.00 85.00 108 GLY A O 1
ATOM 811 N N . ARG A 1 109 ? 0.224 4.640 10.947 1.00 92.19 109 ARG A N 1
ATOM 812 C CA . ARG A 1 109 ? 0.498 3.839 9.745 1.00 92.19 109 ARG A CA 1
ATOM 813 C C . ARG A 1 109 ? -0.594 4.001 8.698 1.00 92.19 109 ARG A C 1
ATOM 815 O O . ARG A 1 109 ? -1.737 4.354 9.013 1.00 92.19 109 ARG A O 1
ATOM 822 N N . VAL A 1 110 ? -0.224 3.731 7.456 1.00 94.44 110 VAL A N 1
ATOM 823 C CA . VAL A 1 110 ? -1.078 3.892 6.284 1.00 94.44 110 VAL A CA 1
ATOM 824 C C . VAL A 1 110 ? -1.426 2.528 5.706 1.00 94.44 110 VAL A C 1
ATOM 826 O O . VAL A 1 110 ? -0.571 1.653 5.625 1.00 94.44 110 VAL A O 1
ATOM 829 N N . TYR A 1 111 ? -2.676 2.361 5.291 1.00 94.62 111 TYR A N 1
ATOM 830 C CA . TYR A 1 111 ? -3.110 1.286 4.410 1.00 94.62 111 TYR A CA 1
ATOM 831 C C . TYR A 1 111 ? -3.462 1.882 3.049 1.00 94.62 111 TYR A C 1
ATOM 833 O O . TYR A 1 111 ? -4.397 2.679 2.945 1.00 94.62 111 TYR A O 1
ATOM 841 N N . ASN A 1 112 ? -2.701 1.514 2.021 1.00 94.12 112 ASN A N 1
ATOM 842 C CA . ASN A 1 112 ? -2.903 1.966 0.650 1.00 94.12 112 ASN A CA 1
ATOM 843 C C . ASN A 1 112 ? -3.495 0.838 -0.204 1.00 94.12 112 ASN A C 1
ATOM 845 O O . ASN A 1 112 ? -2.809 -0.129 -0.523 1.00 94.12 112 ASN A O 1
ATOM 849 N N . GLU A 1 113 ? -4.748 0.981 -0.638 1.00 92.56 113 GLU A N 1
ATOM 850 C CA . GLU A 1 113 ? -5.409 0.048 -1.564 1.00 92.56 113 GLU A CA 1
ATOM 851 C C . GLU A 1 113 ? -4.981 0.339 -3.018 1.00 92.56 113 GLU A C 1
ATOM 853 O O . GLU A 1 113 ? -5.811 0.566 -3.898 1.00 92.56 113 GLU A O 1
ATOM 858 N N . PHE A 1 114 ? -3.662 0.410 -3.245 1.00 89.62 114 PHE A N 1
ATOM 859 C CA . PHE A 1 114 ? -3.017 0.735 -4.527 1.00 89.62 114 PHE A CA 1
ATOM 860 C C . PHE A 1 114 ? -3.476 2.060 -5.159 1.00 89.62 114 PHE A C 1
ATOM 862 O O . PHE A 1 114 ? -3.503 2.212 -6.378 1.00 89.62 114 PHE A O 1
ATOM 869 N N . ARG A 1 115 ? -3.854 3.032 -4.327 1.00 92.31 115 ARG A N 1
ATOM 870 C CA . ARG A 1 115 ? -4.328 4.354 -4.764 1.00 92.31 115 ARG A CA 1
ATOM 871 C C . ARG A 1 115 ? -3.194 5.349 -4.960 1.00 92.31 115 ARG A C 1
ATOM 873 O O . ARG A 1 115 ? -3.312 6.270 -5.763 1.00 92.31 115 ARG A O 1
ATOM 880 N N . LEU A 1 116 ? -2.109 5.155 -4.220 1.00 89.94 116 LEU A N 1
ATOM 881 C CA . LEU A 1 116 ? -0.849 5.864 -4.393 1.00 89.94 116 LEU A CA 1
ATOM 882 C C . LEU A 1 116 ? 0.147 5.015 -5.173 1.00 89.94 116 LEU A C 1
ATOM 884 O O . LEU A 1 116 ? 0.130 3.786 -5.081 1.00 89.94 116 LEU A O 1
ATOM 888 N N . TYR A 1 117 ? 1.038 5.695 -5.896 1.00 85.38 117 TYR A N 1
ATOM 889 C CA . TYR A 1 117 ? 2.119 5.072 -6.654 1.00 85.38 117 TYR A CA 1
ATOM 890 C C . TYR A 1 117 ? 3.060 4.258 -5.752 1.00 85.38 117 TYR A C 1
ATOM 892 O O . TYR A 1 117 ? 3.243 4.571 -4.577 1.00 85.38 117 TYR A O 1
ATOM 900 N N . GLU A 1 118 ? 3.682 3.222 -6.314 1.00 78.19 118 GLU A N 1
ATOM 901 C CA . GLU A 1 118 ? 4.627 2.356 -5.598 1.00 78.19 118 GLU A CA 1
ATOM 902 C C . GLU A 1 118 ? 5.804 3.151 -5.000 1.00 78.19 118 GLU A C 1
ATOM 904 O O . GLU A 1 118 ? 6.165 4.225 -5.479 1.00 78.19 118 GLU A O 1
ATOM 909 N N . ASP A 1 119 ? 6.402 2.646 -3.920 1.00 85.50 119 ASP A N 1
ATOM 910 C CA . ASP A 1 119 ? 7.539 3.270 -3.220 1.00 85.50 119 ASP A CA 1
ATOM 911 C C . ASP A 1 119 ? 7.298 4.670 -2.623 1.00 85.50 119 ASP A C 1
ATOM 913 O O . ASP A 1 119 ? 8.230 5.281 -2.082 1.00 85.50 119 ASP A O 1
ATOM 917 N N . TYR A 1 120 ? 6.062 5.187 -2.631 1.00 88.94 120 TYR A N 1
ATOM 918 C CA . TYR A 1 120 ? 5.756 6.479 -2.007 1.00 88.94 120 TYR A CA 1
ATOM 919 C C . TYR A 1 120 ? 6.194 6.520 -0.535 1.00 88.94 120 TYR A C 1
ATOM 921 O O . TYR A 1 120 ? 6.738 7.530 -0.081 1.00 88.94 120 TYR A O 1
ATOM 929 N N . GLY A 1 121 ? 6.013 5.404 0.183 1.00 89.12 121 GLY A N 1
ATOM 930 C CA . GLY A 1 121 ? 6.394 5.252 1.581 1.00 89.12 121 GLY A CA 1
ATOM 931 C C . GLY A 1 121 ? 7.897 5.386 1.797 1.00 89.12 121 GLY A C 1
ATOM 932 O O . GLY A 1 121 ? 8.324 6.097 2.702 1.00 89.12 121 GLY A O 1
ATOM 933 N N . MET A 1 122 ? 8.716 4.812 0.909 1.00 87.81 122 MET A N 1
ATOM 934 C CA . MET A 1 122 ? 10.174 4.957 0.982 1.00 87.81 122 MET A CA 1
ATOM 935 C C . MET A 1 122 ? 10.612 6.398 0.723 1.00 87.81 122 MET A C 1
ATOM 937 O O . MET A 1 122 ? 11.488 6.918 1.411 1.00 87.81 122 MET A O 1
ATOM 941 N N . ARG A 1 123 ? 9.981 7.062 -0.249 1.00 86.69 123 ARG A N 1
ATOM 942 C CA . ARG A 1 123 ? 10.322 8.438 -0.622 1.00 86.69 123 ARG A CA 1
ATOM 943 C C . ARG A 1 123 ? 9.911 9.464 0.432 1.00 86.69 123 ARG A C 1
ATOM 945 O O . ARG A 1 123 ? 10.630 10.439 0.621 1.00 86.69 123 ARG A O 1
ATOM 952 N N . GLN A 1 124 ? 8.765 9.265 1.078 1.00 87.75 124 GLN A N 1
ATOM 953 C CA . GLN A 1 124 ? 8.210 10.199 2.065 1.00 87.75 124 GLN A CA 1
ATOM 954 C C . GLN A 1 124 ? 8.422 9.764 3.516 1.00 87.75 124 GLN A C 1
ATOM 956 O O . GLN A 1 124 ? 7.942 10.434 4.424 1.00 87.75 124 GLN A O 1
ATOM 961 N N . GLN A 1 125 ? 9.134 8.655 3.738 1.00 88.62 125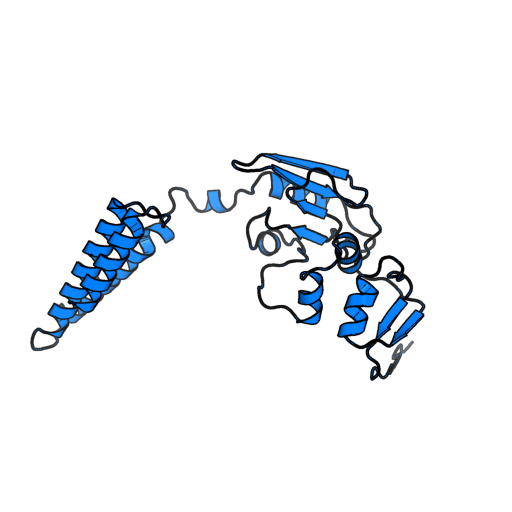 GLN A N 1
ATOM 962 C CA . GLN A 1 125 ? 9.316 8.047 5.060 1.00 88.62 125 GLN A CA 1
ATOM 963 C C . GLN A 1 125 ? 7.976 7.761 5.761 1.00 88.62 125 GLN A C 1
ATOM 965 O O . GLN A 1 125 ? 7.821 7.966 6.964 1.00 88.62 125 GLN A O 1
ATOM 970 N N . ILE A 1 126 ? 6.997 7.295 4.984 1.00 90.69 126 ILE A N 1
ATOM 971 C CA . ILE A 1 126 ? 5.666 6.925 5.462 1.00 90.69 126 ILE A CA 1
ATOM 972 C C . ILE A 1 126 ? 5.623 5.413 5.655 1.00 90.69 126 ILE A C 1
ATOM 974 O O . ILE A 1 126 ? 5.959 4.647 4.752 1.00 90.69 126 ILE A O 1
ATOM 978 N N . GLU A 1 127 ? 5.178 4.988 6.833 1.00 90.94 127 GLU A N 1
ATOM 979 C CA . GLU A 1 127 ? 4.966 3.576 7.138 1.00 90.94 127 GLU A CA 1
ATOM 980 C C . GLU A 1 127 ? 3.650 3.084 6.525 1.00 90.94 127 GLU A C 1
ATOM 982 O O . GLU A 1 127 ? 2.577 3.232 7.112 1.00 90.94 127 GLU A O 1
ATOM 987 N N . ASP A 1 128 ? 3.746 2.497 5.336 1.00 92.38 128 ASP A N 1
ATOM 988 C CA . ASP A 1 128 ? 2.674 1.727 4.707 1.00 92.38 128 ASP A CA 1
ATOM 989 C C . ASP A 1 128 ? 2.726 0.269 5.192 1.00 92.38 128 ASP A C 1
ATOM 991 O O . ASP A 1 128 ? 3.786 -0.363 5.166 1.00 92.38 128 ASP A O 1
ATOM 995 N N . VAL A 1 129 ? 1.588 -0.277 5.625 1.00 92.38 129 VAL A N 1
ATOM 996 C CA . VAL A 1 129 ? 1.474 -1.678 6.055 1.00 92.38 129 VAL A CA 1
ATOM 997 C C . VAL A 1 129 ? 1.579 -2.663 4.888 1.00 92.38 129 VAL A C 1
ATOM 999 O O . VAL A 1 129 ? 1.971 -3.812 5.086 1.00 92.38 129 VAL A O 1
ATOM 1002 N N . TRP A 1 130 ? 1.274 -2.234 3.665 1.00 87.44 130 TRP A N 1
ATOM 1003 C CA . TRP A 1 130 ? 1.547 -3.009 2.460 1.00 87.44 130 TRP A CA 1
ATOM 1004 C C . TRP A 1 130 ? 3.053 -2.997 2.151 1.00 87.44 130 TRP A C 1
ATOM 1006 O O . TRP A 1 130 ? 3.653 -4.035 1.865 1.00 87.44 130 TRP A O 1
ATOM 1016 N N . GLY A 1 131 ? 3.690 -1.830 2.269 1.00 82.62 131 GLY A N 1
ATOM 1017 C CA . GLY A 1 131 ? 5.096 -1.630 1.917 1.00 82.62 131 GLY A CA 1
ATOM 1018 C C . GLY A 1 131 ? 5.377 -1.822 0.419 1.00 82.62 131 GLY A C 1
ATOM 1019 O O . GLY A 1 131 ? 4.473 -2.056 -0.381 1.00 82.62 131 GLY A O 1
ATOM 1020 N N . SER A 1 132 ? 6.651 -1.725 0.031 1.00 80.06 132 SER A N 1
ATOM 1021 C CA . SER A 1 132 ? 7.090 -1.855 -1.369 1.00 80.06 132 SER A CA 1
ATOM 1022 C C . SER A 1 132 ? 7.554 -3.256 -1.770 1.00 80.06 132 SER A C 1
ATOM 1024 O O . SER A 1 132 ? 7.547 -3.605 -2.947 1.00 80.06 132 SER A O 1
ATOM 1026 N N . SER A 1 133 ? 7.974 -4.076 -0.805 1.00 81.81 133 SER A N 1
ATOM 1027 C CA . SER A 1 133 ? 8.526 -5.402 -1.090 1.00 81.81 133 SER A CA 1
ATOM 1028 C C . SER A 1 133 ? 7.419 -6.424 -1.392 1.00 81.81 133 SER A C 1
ATOM 1030 O O . SER A 1 133 ? 6.512 -6.593 -0.567 1.00 81.81 133 SER A O 1
ATOM 1032 N N . PRO A 1 134 ? 7.528 -7.193 -2.495 1.00 78.81 134 PRO A N 1
ATOM 1033 C CA . PRO A 1 134 ? 6.653 -8.338 -2.741 1.00 78.81 134 PRO A CA 1
ATOM 1034 C C . PRO A 1 134 ? 6.986 -9.531 -1.829 1.00 78.81 134 PRO A C 1
ATOM 1036 O O . PRO A 1 134 ? 6.161 -10.422 -1.644 1.00 78.81 134 PRO A O 1
ATOM 1039 N N . LEU A 1 135 ? 8.189 -9.567 -1.245 1.00 87.50 135 LEU A N 1
ATOM 1040 C CA . LEU A 1 135 ? 8.607 -10.611 -0.313 1.00 87.50 135 LEU A CA 1
ATOM 1041 C C . LEU A 1 135 ? 8.170 -10.245 1.106 1.00 87.50 135 LEU A C 1
ATOM 1043 O O . LEU A 1 135 ? 8.592 -9.217 1.643 1.00 87.50 135 LEU A O 1
ATOM 1047 N N . ARG A 1 136 ? 7.346 -11.106 1.709 1.00 88.50 136 ARG A N 1
ATOM 1048 C CA . ARG A 1 136 ? 6.808 -10.966 3.068 1.00 88.50 136 ARG A CA 1
ATOM 1049 C C . ARG A 1 136 ? 6.876 -12.301 3.799 1.00 88.50 136 ARG A C 1
ATOM 1051 O O . ARG A 1 136 ? 6.825 -13.361 3.176 1.00 88.50 136 ARG A O 1
ATOM 1058 N N . LEU A 1 137 ? 6.946 -12.252 5.128 1.00 91.69 137 LEU A N 1
ATOM 1059 C CA . LEU A 1 137 ? 6.743 -13.445 5.949 1.00 91.69 137 LEU A CA 1
ATOM 1060 C C . LEU A 1 137 ? 5.341 -14.005 5.683 1.00 91.69 137 LEU A C 1
ATOM 1062 O O . LEU A 1 137 ? 4.379 -13.238 5.664 1.00 91.69 137 LEU A O 1
ATOM 1066 N N . ALA A 1 138 ? 5.216 -15.325 5.522 1.00 90.69 138 ALA A N 1
ATOM 1067 C CA . ALA A 1 138 ? 3.946 -15.971 5.174 1.00 90.69 138 ALA A CA 1
ATOM 1068 C C . ALA A 1 138 ? 2.806 -15.600 6.142 1.00 90.69 138 ALA A C 1
ATOM 1070 O O . ALA A 1 138 ? 1.715 -15.247 5.706 1.00 90.69 138 ALA A O 1
ATOM 1071 N N . ARG A 1 139 ? 3.099 -15.558 7.450 1.00 89.62 139 ARG A N 1
ATOM 1072 C CA . ARG A 1 139 ? 2.145 -15.143 8.497 1.00 89.62 139 ARG A CA 1
ATOM 1073 C C . ARG A 1 139 ? 1.644 -13.708 8.318 1.00 89.62 139 ARG A C 1
ATOM 1075 O O . ARG A 1 139 ? 0.479 -13.427 8.551 1.00 89.62 139 ARG A O 1
ATOM 1082 N N . TYR A 1 140 ? 2.521 -12.803 7.885 1.00 92.19 140 TYR A N 1
ATOM 1083 C CA . TYR A 1 140 ? 2.151 -11.416 7.610 1.00 92.19 140 TYR A CA 1
ATOM 1084 C C . TYR A 1 140 ? 1.362 -11.298 6.303 1.00 92.19 140 TYR A C 1
ATOM 1086 O O . TYR A 1 140 ? 0.390 -10.557 6.232 1.00 92.19 140 TYR A O 1
ATOM 1094 N N . ALA A 1 141 ? 1.751 -12.05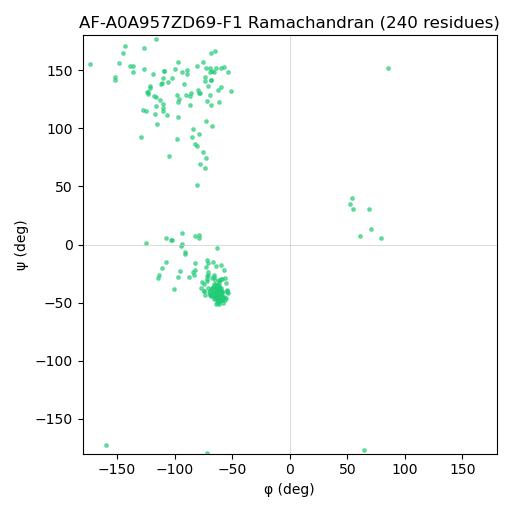6 5.274 1.00 92.00 141 ALA A N 1
ATOM 1095 C CA . ALA A 1 141 ? 1.040 -12.098 3.999 1.00 92.00 141 ALA A CA 1
ATOM 1096 C C . ALA A 1 141 ? -0.405 -12.606 4.151 1.00 92.00 141 ALA A C 1
ATOM 1098 O O . ALA A 1 141 ? -1.287 -12.114 3.453 1.00 92.00 141 ALA A O 1
ATOM 1099 N N . ALA A 1 142 ? -0.658 -13.521 5.093 1.00 92.19 142 ALA A N 1
ATOM 1100 C CA . ALA A 1 142 ? -1.996 -14.033 5.386 1.00 92.19 142 ALA A CA 1
ATOM 1101 C C . ALA A 1 142 ? -2.993 -12.935 5.804 1.00 92.19 142 ALA A C 1
ATOM 1103 O O . ALA A 1 142 ? -4.166 -13.030 5.465 1.00 92.19 142 ALA A O 1
ATOM 1104 N N . LEU A 1 143 ? -2.535 -11.847 6.440 1.00 92.75 143 LEU A N 1
ATOM 1105 C CA . LEU A 1 143 ? -3.393 -10.704 6.796 1.00 92.75 143 LEU A CA 1
ATOM 1106 C C . LEU A 1 143 ? -3.927 -9.935 5.578 1.00 92.75 143 LEU A C 1
ATOM 1108 O O . LEU A 1 143 ? -4.847 -9.138 5.715 1.00 92.75 143 LEU A O 1
ATOM 1112 N N . PHE A 1 144 ? -3.357 -10.157 4.394 1.00 90.69 144 PHE A N 1
ATOM 1113 C CA . PHE A 1 144 ? -3.780 -9.521 3.145 1.00 90.69 144 PHE A CA 1
ATOM 1114 C C . PHE A 1 144 ? -4.517 -10.492 2.214 1.00 90.69 144 PHE A C 1
ATOM 1116 O O . PHE A 1 144 ? -4.842 -10.121 1.087 1.00 90.69 144 PHE A O 1
ATOM 1123 N N . ASN A 1 145 ? -4.782 -11.722 2.670 1.00 88.81 145 ASN A N 1
ATOM 1124 C CA . ASN A 1 145 ? -5.498 -12.744 1.917 1.00 88.81 145 ASN A CA 1
ATOM 1125 C C . ASN A 1 145 ? -6.821 -13.087 2.615 1.00 88.81 145 ASN A C 1
ATOM 1127 O O . ASN A 1 145 ? -6.817 -13.791 3.617 1.00 88.81 145 ASN A O 1
ATOM 1131 N N . GLU A 1 146 ? -7.941 -12.585 2.088 1.00 85.94 146 GLU A N 1
ATOM 1132 C CA . GLU A 1 146 ? -9.296 -12.852 2.613 1.00 85.94 146 GLU A CA 1
ATOM 1133 C C . GLU A 1 146 ? -9.465 -12.584 4.131 1.00 85.94 146 GLU A C 1
ATOM 1135 O O . GLU A 1 146 ? -10.225 -13.264 4.816 1.00 85.94 146 GLU A O 1
ATOM 1140 N N . PHE A 1 147 ? -8.780 -11.569 4.673 1.00 94.38 147 PHE A N 1
ATOM 1141 C CA . PHE A 1 147 ? -8.860 -11.181 6.089 1.00 94.38 147 PHE A CA 1
ATOM 1142 C C . PHE A 1 147 ? -9.755 -9.936 6.294 1.00 94.38 147 PHE A C 1
ATOM 1144 O O . PHE A 1 147 ? -9.716 -9.023 5.460 1.00 94.38 147 PHE A O 1
ATOM 1151 N N . PRO A 1 148 ? -10.539 -9.835 7.389 1.00 94.56 148 PRO A N 1
ATOM 1152 C CA . PRO A 1 148 ? -11.375 -8.661 7.658 1.00 94.56 148 PRO A CA 1
ATOM 1153 C C . PRO A 1 148 ? -10.552 -7.374 7.817 1.00 94.56 148 PRO A C 1
ATOM 1155 O O . PRO A 1 148 ? -9.656 -7.281 8.661 1.00 94.56 148 PRO A O 1
ATOM 1158 N N . LEU A 1 149 ? -10.852 -6.363 6.996 1.00 92.44 149 LEU A N 1
ATOM 1159 C CA . LEU A 1 149 ? -10.050 -5.137 6.911 1.00 92.44 149 LEU A CA 1
ATOM 1160 C C . LEU A 1 149 ? -10.009 -4.353 8.227 1.00 92.44 149 LEU A C 1
ATOM 1162 O O . LEU A 1 149 ? -8.946 -3.870 8.602 1.00 92.44 149 LEU A O 1
ATOM 1166 N N . ASP A 1 150 ? -11.126 -4.261 8.947 1.00 91.12 150 ASP A N 1
ATOM 1167 C CA . ASP A 1 150 ? -11.226 -3.596 10.252 1.00 91.12 150 ASP A CA 1
ATOM 1168 C C . ASP A 1 150 ? -10.276 -4.226 11.282 1.00 91.12 150 ASP A C 1
ATOM 1170 O O . ASP A 1 150 ? -9.518 -3.528 11.966 1.00 91.12 150 ASP A O 1
ATOM 1174 N N . ARG A 1 151 ? -10.236 -5.562 11.322 1.00 93.06 151 ARG A N 1
ATOM 1175 C CA . ARG A 1 151 ? -9.349 -6.338 12.195 1.00 93.06 151 ARG A CA 1
ATOM 1176 C C . ARG A 1 151 ? -7.889 -6.142 11.803 1.00 93.06 151 ARG A C 1
ATOM 1178 O O . ARG A 1 151 ? -7.048 -5.912 12.671 1.00 93.06 151 ARG A O 1
ATOM 1185 N N . MET A 1 152 ? -7.581 -6.180 10.505 1.00 93.81 152 MET A N 1
ATOM 1186 C CA . MET A 1 152 ? -6.223 -5.959 9.995 1.00 93.81 152 MET A CA 1
ATOM 1187 C C . MET A 1 152 ? -5.739 -4.546 10.322 1.00 93.81 152 MET A C 1
ATOM 1189 O O . MET A 1 152 ? -4.613 -4.372 10.786 1.00 93.81 152 MET A O 1
ATOM 1193 N N . TRP A 1 153 ? -6.577 -3.530 10.109 1.00 93.06 153 TRP A N 1
ATOM 1194 C CA . TRP A 1 153 ? -6.238 -2.144 10.418 1.00 93.06 153 TRP A CA 1
ATOM 1195 C C . TRP A 1 153 ? -5.909 -1.966 11.897 1.00 93.06 153 TRP A C 1
ATOM 1197 O O . TRP A 1 153 ? -4.917 -1.310 12.223 1.00 93.06 153 TRP A O 1
ATOM 1207 N N . ARG A 1 154 ? -6.677 -2.606 12.782 1.00 90.81 154 ARG A N 1
ATOM 1208 C CA . ARG A 1 154 ? -6.405 -2.609 14.221 1.00 90.81 154 ARG A CA 1
ATOM 1209 C C . ARG A 1 154 ? -5.090 -3.297 14.565 1.00 90.81 154 ARG A C 1
ATOM 1211 O O . ARG A 1 154 ? -4.250 -2.682 15.215 1.00 90.81 154 ARG A O 1
ATOM 1218 N N . LEU A 1 155 ? -4.878 -4.518 14.074 1.00 92.00 155 LEU A N 1
ATOM 1219 C CA . LEU A 1 155 ? -3.665 -5.308 14.320 1.00 92.00 155 LEU A CA 1
ATOM 1220 C C . LEU A 1 155 ? -2.384 -4.625 13.841 1.00 92.00 155 LEU A C 1
ATOM 1222 O O . LEU A 1 155 ? -1.336 -4.745 14.472 1.00 92.00 155 LEU A O 1
ATOM 1226 N N . LEU A 1 156 ? -2.456 -3.924 12.710 1.00 92.00 156 LEU A N 1
ATOM 1227 C CA . LEU A 1 156 ? -1.289 -3.310 12.083 1.00 92.00 156 LEU A CA 1
ATOM 1228 C C . LEU A 1 156 ? -1.069 -1.853 12.499 1.00 92.00 156 LEU A C 1
ATOM 1230 O O . LEU A 1 156 ? -0.097 -1.243 12.045 1.00 92.00 156 LEU A O 1
ATOM 1234 N N . GLY A 1 157 ? -1.922 -1.302 13.367 1.00 90.62 157 GLY A N 1
ATOM 1235 C CA . GLY A 1 157 ? -1.822 0.082 13.827 1.00 90.62 157 GLY A CA 1
ATOM 1236 C C . GLY A 1 157 ? -2.134 1.107 12.732 1.00 90.62 157 GLY A C 1
ATOM 1237 O O . GLY A 1 157 ? -1.535 2.185 12.698 1.00 90.62 157 GLY A O 1
ATOM 1238 N N . VAL A 1 158 ? -3.013 0.758 11.788 1.00 93.25 158 VAL A N 1
ATOM 1239 C CA . VAL A 1 158 ? -3.419 1.636 10.685 1.00 93.25 158 VAL A CA 1
ATOM 1240 C C . VAL A 1 158 ? -4.259 2.777 11.237 1.00 93.25 158 VAL A C 1
ATOM 1242 O O . VAL A 1 158 ? -5.255 2.562 11.924 1.00 93.25 158 VAL A O 1
ATOM 1245 N N . GLN A 1 159 ? -3.879 4.001 10.887 1.00 92.75 159 GLN A N 1
ATOM 1246 C CA . GLN A 1 159 ? -4.633 5.209 11.211 1.00 92.75 159 GLN A CA 1
ATOM 1247 C C . GLN A 1 159 ? -5.174 5.894 9.956 1.00 92.75 159 GLN A C 1
ATOM 1249 O O . GLN A 1 159 ? -6.212 6.547 10.024 1.00 92.75 159 GLN A O 1
ATOM 1254 N N . HIS A 1 160 ? -4.491 5.753 8.820 1.00 94.44 160 HIS A N 1
ATOM 1255 C CA . HIS A 1 160 ? -4.892 6.375 7.564 1.00 94.44 160 HIS A CA 1
ATOM 1256 C C . HIS A 1 160 ? -5.185 5.300 6.522 1.00 94.44 160 HIS A C 1
ATOM 1258 O O . HIS A 1 160 ? -4.357 4.425 6.281 1.00 94.44 160 HIS A O 1
ATOM 1264 N N . VAL A 1 161 ? -6.358 5.372 5.904 1.00 95.50 161 VAL A N 1
ATOM 1265 C CA . VAL A 1 161 ? -6.807 4.432 4.873 1.00 95.50 161 VAL A CA 1
ATOM 1266 C C . VAL A 1 161 ? -6.974 5.198 3.575 1.00 95.50 161 VAL A C 1
ATOM 1268 O O . VAL A 1 161 ? -7.665 6.214 3.537 1.00 95.50 161 VAL A O 1
ATOM 1271 N N . ILE A 1 162 ? -6.343 4.710 2.515 1.00 96.12 162 ILE A N 1
ATOM 1272 C CA . ILE A 1 162 ? -6.404 5.309 1.188 1.00 96.12 162 ILE A CA 1
ATOM 1273 C C . ILE A 1 162 ? -7.063 4.296 0.274 1.00 96.12 162 ILE A C 1
ATOM 1275 O O . ILE A 1 162 ? -6.526 3.216 0.029 1.00 96.12 162 ILE A O 1
ATOM 1279 N N . THR A 1 163 ? -8.259 4.634 -0.180 1.00 95.81 163 THR A N 1
ATOM 1280 C CA . THR A 1 163 ? -9.162 3.695 -0.843 1.00 95.81 163 THR A CA 1
ATOM 1281 C C . THR A 1 163 ? -9.927 4.389 -1.966 1.00 95.81 163 THR A C 1
ATOM 1283 O O . THR A 1 163 ? -9.876 5.605 -2.129 1.00 95.81 163 THR A O 1
ATOM 1286 N N . TRP A 1 164 ? -10.631 3.599 -2.761 1.00 95.38 164 TRP A N 1
ATOM 1287 C CA . TRP A 1 164 ? -11.611 4.043 -3.748 1.00 95.38 164 TRP A CA 1
ATOM 1288 C C . TRP A 1 164 ? -13.033 4.126 -3.159 1.00 95.38 164 TRP A C 1
ATOM 1290 O O . TRP A 1 164 ? -13.963 4.581 -3.824 1.00 95.38 164 TRP A O 1
ATOM 1300 N N . ARG A 1 165 ? -13.225 3.680 -1.910 1.00 95.19 165 ARG A N 1
ATOM 1301 C CA . ARG A 1 165 ? -14.518 3.673 -1.218 1.00 95.19 165 ARG A CA 1
ATOM 1302 C C . ARG A 1 165 ? -14.752 5.010 -0.531 1.00 95.19 165 ARG A C 1
ATOM 1304 O O . ARG A 1 165 ? -13.924 5.440 0.262 1.00 95.19 165 ARG A O 1
ATOM 1311 N N . ARG A 1 166 ? -15.903 5.629 -0.797 1.00 94.38 166 ARG A N 1
ATOM 1312 C CA . ARG A 1 166 ? -16.291 6.881 -0.134 1.00 94.38 166 ARG A CA 1
ATOM 1313 C C . ARG A 1 166 ? -16.578 6.698 1.353 1.00 94.38 166 ARG A C 1
ATOM 1315 O O . ARG A 1 166 ? -16.276 7.584 2.139 1.00 94.38 166 ARG 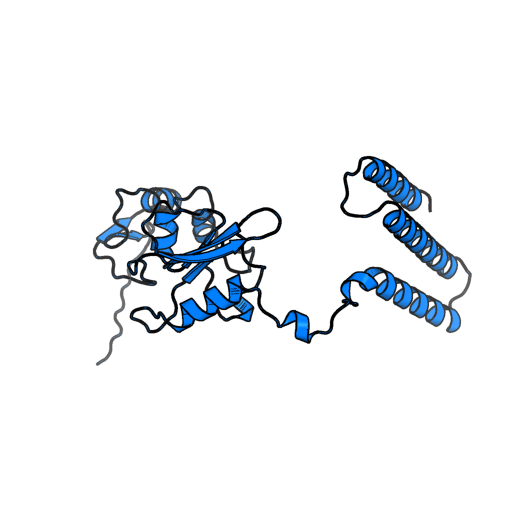A O 1
ATOM 1322 N N . ASP A 1 167 ? -17.183 5.572 1.710 1.00 94.25 167 ASP A N 1
ATOM 1323 C CA . ASP A 1 167 ? -17.565 5.247 3.078 1.00 94.25 167 ASP A CA 1
ATOM 1324 C C . ASP A 1 167 ? -16.874 3.946 3.492 1.00 94.25 167 ASP A C 1
ATOM 1326 O O . ASP A 1 167 ? -16.813 2.980 2.723 1.00 94.25 167 ASP A O 1
ATOM 1330 N N . LEU A 1 168 ? -16.334 3.932 4.711 1.00 92.94 168 LEU A N 1
ATOM 1331 C CA . LEU A 1 168 ? -15.732 2.749 5.319 1.00 92.94 168 LEU A CA 1
ATOM 1332 C C . LEU A 1 168 ? -16.738 2.059 6.243 1.00 92.94 168 LEU A C 1
ATOM 1334 O O . LEU A 1 168 ? -17.664 2.686 6.753 1.00 92.94 168 LEU A O 1
ATOM 1338 N N . PHE A 1 169 ? -16.530 0.763 6.479 1.00 87.50 169 PHE A N 1
ATOM 1339 C CA . PHE A 1 169 ? -17.346 -0.018 7.417 1.00 87.50 169 PHE A CA 1
ATOM 1340 C C . PHE A 1 169 ? -17.145 0.421 8.874 1.00 87.50 169 PHE A C 1
ATOM 1342 O O . PHE A 1 169 ? -18.058 0.312 9.685 1.00 87.50 169 PHE A O 1
ATOM 1349 N N . GLU A 1 170 ? -15.957 0.943 9.181 1.00 86.06 170 GLU A N 1
ATOM 1350 C CA . GLU A 1 170 ? -15.617 1.531 10.473 1.00 86.06 170 GLU A CA 1
ATOM 1351 C C . GLU A 1 170 ? -15.847 3.050 10.459 1.00 86.06 170 GLU A C 1
ATOM 1353 O O . GLU A 1 170 ? -15.633 3.696 9.422 1.00 86.06 170 GLU A O 1
ATOM 1358 N N . PRO A 1 171 ? -16.213 3.662 11.604 1.00 90.25 171 PRO A N 1
ATOM 1359 C CA . PRO A 1 171 ? -16.251 5.110 11.732 1.00 90.25 171 PRO A CA 1
ATOM 1360 C C . PRO A 1 171 ? -14.928 5.719 11.271 1.00 90.25 171 PRO A C 1
ATOM 1362 O O . PRO A 1 171 ? -13.855 5.278 11.671 1.00 90.25 171 PRO A O 1
ATOM 1365 N N . SER A 1 172 ? -14.988 6.749 10.432 1.00 94.38 172 SER A N 1
ATOM 1366 C CA . SER A 1 172 ? -13.793 7.435 9.947 1.00 94.38 172 SER A CA 1
ATOM 1367 C C . SER A 1 172 ? -14.069 8.911 9.684 1.00 94.38 172 SER A C 1
ATOM 1369 O O . SER A 1 172 ? -15.207 9.329 9.479 1.00 94.38 172 SER A O 1
ATOM 1371 N N . THR A 1 173 ? -13.020 9.728 9.724 1.00 94.31 173 THR A N 1
ATOM 1372 C CA . THR A 1 173 ? -13.061 11.106 9.227 1.00 94.31 173 THR A CA 1
ATOM 1373 C C . THR A 1 173 ? -12.505 11.125 7.814 1.00 94.31 173 THR A C 1
ATOM 1375 O O . THR A 1 173 ? -11.353 10.743 7.612 1.00 94.31 173 THR A O 1
ATOM 1378 N N . LEU A 1 174 ? -13.283 11.605 6.850 1.00 95.88 174 LEU A N 1
ATOM 1379 C CA . LEU A 1 174 ? -12.779 11.861 5.508 1.00 95.88 174 LEU A CA 1
ATOM 1380 C C . LEU A 1 174 ? -11.863 13.094 5.528 1.00 95.88 174 LEU A C 1
ATOM 1382 O O . LEU A 1 174 ? -12.263 14.164 5.984 1.00 95.88 174 LEU A O 1
ATOM 1386 N N . LEU A 1 175 ? -10.627 12.927 5.066 1.00 94.62 175 LEU A N 1
ATOM 1387 C CA . LEU A 1 175 ? -9.603 13.973 5.024 1.00 94.62 175 LEU A CA 1
ATOM 1388 C C . LEU A 1 175 ? -9.505 14.645 3.652 1.00 94.62 175 LEU A C 1
ATOM 1390 O O . LEU A 1 175 ? -9.119 15.808 3.571 1.00 94.62 175 LEU A O 1
ATOM 1394 N N . GLY A 1 176 ? -9.842 13.928 2.580 1.00 96.06 176 GLY A N 1
ATOM 1395 C CA . GLY A 1 176 ? -9.806 14.468 1.227 1.00 96.06 176 GLY A CA 1
ATOM 1396 C C . GLY A 1 176 ? -10.377 13.516 0.183 1.00 96.06 176 GLY A C 1
ATOM 1397 O O . GLY A 1 176 ? -10.373 12.297 0.369 1.00 96.06 176 GLY A O 1
ATOM 1398 N N . GLU A 1 177 ? -10.843 14.105 -0.916 1.00 97.44 177 GLU A N 1
ATOM 1399 C CA . GLU A 1 177 ? -11.354 13.423 -2.104 1.00 97.44 177 GLU A CA 1
ATOM 1400 C C . GLU A 1 177 ? -10.543 13.895 -3.320 1.00 97.44 177 GLU A C 1
ATOM 1402 O O . GLU A 1 177 ? -10.391 15.099 -3.540 1.00 97.44 177 GLU A O 1
ATOM 1407 N N . PHE A 1 178 ? -10.030 12.957 -4.113 1.00 96.44 178 PHE A N 1
ATOM 1408 C CA . PHE A 1 178 ? -9.138 13.225 -5.242 1.00 96.44 178 PHE A CA 1
ATOM 1409 C C . PHE A 1 178 ? -9.661 12.508 -6.491 1.00 96.44 178 PHE A C 1
ATOM 1411 O O . PHE A 1 178 ? -9.366 11.325 -6.690 1.00 96.44 178 PHE A O 1
ATOM 1418 N N . PRO A 1 179 ? -10.479 13.186 -7.317 1.00 94.62 179 PRO A N 1
ATOM 1419 C CA . PRO A 1 179 ? -10.986 12.616 -8.559 1.00 94.62 179 PRO A CA 1
ATOM 1420 C C . PRO A 1 179 ? -9.848 12.297 -9.536 1.00 94.62 179 PRO A C 1
ATOM 1422 O O . PRO A 1 179 ? -8.981 13.134 -9.789 1.00 94.62 179 PRO A O 1
ATOM 1425 N N . GLN A 1 180 ? -9.877 11.100 -10.111 1.00 85.56 180 GLN A N 1
ATOM 1426 C CA . GLN A 1 180 ? -8.989 10.630 -11.171 1.00 85.56 180 GLN A CA 1
ATOM 1427 C C . GLN A 1 180 ? -9.803 10.339 -12.443 1.00 85.56 180 GLN A C 1
ATOM 1429 O O . GLN A 1 180 ? -11.025 10.471 -12.477 1.00 85.56 180 GLN A O 1
ATOM 1434 N N . THR A 1 181 ? -9.128 9.964 -13.531 1.00 84.88 181 THR A N 1
ATOM 1435 C CA . THR A 1 181 ? -9.777 9.738 -14.835 1.00 84.88 181 THR A CA 1
ATOM 1436 C C . THR A 1 181 ? -10.816 8.610 -14.810 1.00 84.88 181 THR A C 1
ATOM 1438 O O . THR A 1 181 ? -11.767 8.652 -15.586 1.00 84.88 181 THR A O 1
ATOM 1441 N N . GLN A 1 182 ? -10.627 7.590 -13.966 1.00 86.19 182 GLN A N 1
ATOM 1442 C CA . GLN A 1 182 ? -11.473 6.388 -13.931 1.00 86.19 182 GLN A CA 1
ATOM 1443 C C . GLN A 1 182 ? -12.291 6.253 -12.641 1.00 86.19 182 GLN A C 1
ATOM 1445 O O . GLN A 1 182 ? -13.353 5.637 -12.657 1.00 86.19 182 GLN A O 1
ATOM 1450 N N . ASP A 1 183 ? -11.819 6.825 -11.538 1.00 91.31 183 ASP A N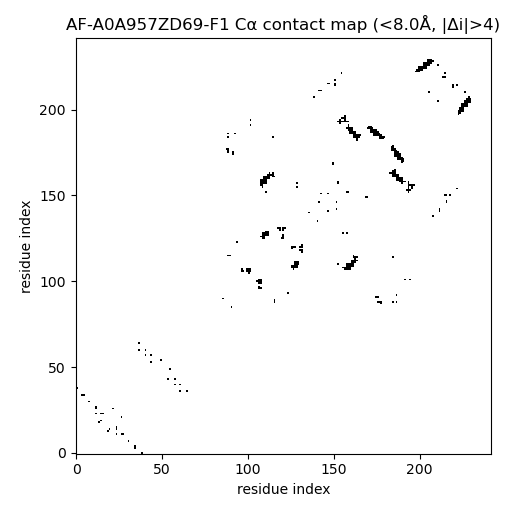 1
ATOM 1451 C CA . ASP A 1 183 ? -12.400 6.689 -10.204 1.00 91.31 183 ASP A CA 1
ATOM 1452 C C . ASP A 1 183 ? -11.936 7.837 -9.286 1.00 91.31 183 ASP A C 1
ATOM 1454 O O . ASP A 1 183 ? -11.312 8.792 -9.740 1.00 91.31 183 ASP A O 1
ATOM 1458 N N . THR A 1 184 ? -12.264 7.775 -7.995 1.00 95.38 184 THR A N 1
ATOM 1459 C CA . THR A 1 184 ? -11.869 8.783 -7.001 1.00 95.38 184 THR A CA 1
ATOM 1460 C C . THR A 1 184 ? -11.060 8.121 -5.898 1.00 95.38 184 THR A C 1
ATOM 1462 O O . THR A 1 184 ? -11.447 7.077 -5.379 1.00 95.38 184 THR A O 1
ATOM 1465 N N . THR A 1 185 ? -9.952 8.746 -5.513 1.00 97.00 185 THR A N 1
ATOM 1466 C CA . THR A 1 185 ? -9.180 8.359 -4.330 1.00 97.00 185 THR A CA 1
ATOM 1467 C C . THR A 1 185 ? -9.683 9.123 -3.111 1.00 97.00 185 THR A C 1
ATOM 1469 O O . THR A 1 185 ? -9.769 10.350 -3.128 1.00 97.00 185 THR A O 1
ATOM 1472 N N . PHE A 1 186 ? -9.984 8.401 -2.040 1.00 97.62 186 PHE A N 1
ATOM 1473 C CA . PHE A 1 186 ? -10.407 8.937 -0.754 1.00 97.62 186 PHE A CA 1
ATOM 1474 C C . PHE A 1 186 ? -9.329 8.677 0.291 1.00 97.62 186 PHE A C 1
ATOM 1476 O O . PHE A 1 186 ? -8.759 7.584 0.352 1.00 97.62 186 PHE A O 1
ATOM 1483 N N . ILE A 1 187 ? -9.064 9.679 1.127 1.00 97.00 187 ILE A N 1
ATOM 1484 C CA . ILE A 1 187 ? -8.175 9.549 2.282 1.00 97.00 187 ILE A CA 1
ATOM 1485 C C . ILE A 1 187 ? -9.026 9.622 3.538 1.00 97.00 187 ILE A C 1
ATOM 1487 O O . ILE A 1 187 ? -9.639 10.647 3.828 1.00 97.00 187 ILE A O 1
ATOM 1491 N N . HIS A 1 188 ? -9.023 8.543 4.305 1.00 96.25 188 HIS A N 1
ATOM 1492 C CA . HIS A 1 188 ? -9.735 8.417 5.564 1.00 96.25 188 HIS A CA 1
ATOM 1493 C C . HIS A 1 188 ? -8.768 8.400 6.734 1.00 96.25 188 HIS A C 1
ATOM 1495 O O . HIS A 1 188 ? -7.662 7.867 6.649 1.00 96.25 188 HIS A O 1
ATOM 1501 N N . ARG A 1 189 ? -9.239 8.919 7.863 1.00 93.44 189 ARG A N 1
ATOM 1502 C CA . ARG A 1 189 ? -8.615 8.766 9.171 1.00 93.44 189 ARG A CA 1
ATOM 1503 C C . ARG A 1 189 ? -9.507 7.926 10.070 1.00 93.44 189 ARG A C 1
ATOM 1505 O O . ARG A 1 189 ? -10.660 8.287 10.304 1.00 93.44 189 ARG A O 1
ATOM 1512 N N . LEU A 1 190 ? -8.949 6.853 10.609 1.00 92.19 190 LEU A N 1
ATOM 1513 C CA . LEU A 1 190 ? -9.591 6.017 11.613 1.00 92.19 190 LEU A CA 1
ATOM 1514 C C . LEU A 1 190 ? -9.461 6.650 13.019 1.00 92.19 190 LEU A C 1
ATOM 1516 O O . LEU A 1 190 ? -8.521 7.416 13.268 1.00 92.19 190 LEU A O 1
ATOM 1520 N N . PRO A 1 191 ? -10.387 6.357 13.949 1.00 83.50 191 PRO A N 1
ATOM 1521 C CA . PRO A 1 191 ? -10.275 6.726 15.356 1.00 83.50 191 PRO A CA 1
ATOM 1522 C C . PRO A 1 191 ? -8.953 6.244 15.975 1.00 83.50 191 PRO A C 1
ATOM 1524 O O . PRO A 1 191 ? -8.404 5.216 15.583 1.00 83.50 191 PRO A O 1
ATOM 1527 N N . GLN A 1 192 ? -8.425 6.989 16.953 1.00 67.50 192 GLN A N 1
ATOM 1528 C CA . GLN A 1 192 ? -7.164 6.671 17.645 1.00 67.50 192 GLN A CA 1
ATOM 1529 C C . GLN A 1 192 ? -7.310 5.483 18.623 1.00 67.50 192 GLN A C 1
ATOM 1531 O O . GLN A 1 192 ? -7.167 5.643 19.832 1.00 67.50 192 GLN A O 1
ATOM 1536 N N . THR A 1 193 ? -7.576 4.284 18.102 1.00 66.44 193 THR A N 1
ATOM 1537 C CA . THR A 1 193 ? -7.661 3.028 18.876 1.00 66.44 193 THR A CA 1
ATOM 1538 C C . THR A 1 193 ? -6.738 1.927 18.371 1.00 66.44 193 THR A C 1
ATOM 1540 O O . THR A 1 193 ? -6.755 0.843 18.936 1.00 66.44 193 THR A O 1
ATOM 1543 N N . ASN A 1 194 ? -5.935 2.178 17.334 1.00 78.81 194 ASN A N 1
ATOM 1544 C CA . ASN A 1 194 ? -5.090 1.159 16.705 1.00 78.81 194 ASN A CA 1
ATOM 1545 C C . ASN A 1 194 ? -3.621 1.368 17.122 1.00 78.81 194 ASN A C 1
ATOM 1547 O O . ASN A 1 194 ? -2.850 1.955 16.356 1.00 78.81 194 ASN A O 1
ATOM 1551 N N . PRO A 1 195 ? -3.215 0.996 18.355 1.00 83.88 195 PRO A N 1
ATOM 1552 C CA . PRO A 1 195 ? -1.848 1.188 18.808 1.00 83.88 195 PRO A CA 1
ATOM 1553 C C . PRO A 1 195 ? -0.893 0.258 18.055 1.00 83.88 195 PRO A C 1
ATOM 1555 O O . PRO A 1 195 ? -1.222 -0.875 17.721 1.00 83.88 195 PRO A O 1
ATOM 1558 N N . ARG A 1 196 ? 0.343 0.720 17.852 1.00 83.06 196 ARG A N 1
ATOM 1559 C CA . ARG A 1 196 ? 1.417 -0.092 17.252 1.00 83.06 196 ARG A CA 1
ATOM 1560 C C . ARG A 1 196 ? 1.829 -1.276 18.129 1.00 83.06 196 ARG A C 1
ATOM 1562 O O . ARG A 1 196 ? 2.348 -2.266 17.625 1.00 83.06 196 ARG A O 1
ATOM 1569 N N . ALA A 1 197 ? 1.664 -1.124 19.437 1.00 85.38 197 ALA A N 1
ATOM 1570 C CA . ALA A 1 197 ? 1.972 -2.125 20.438 1.00 85.38 197 ALA A CA 1
ATOM 1571 C C . ALA A 1 197 ? 1.050 -1.918 21.637 1.00 85.38 197 ALA A C 1
ATOM 1573 O O . ALA A 1 197 ? 0.738 -0.784 22.006 1.00 85.38 197 ALA A O 1
ATOM 1574 N N . TRP A 1 198 ? 0.640 -3.014 22.257 1.00 87.31 198 TRP A N 1
ATOM 1575 C CA . TRP A 1 198 ? -0.188 -3.003 23.451 1.00 87.31 198 TRP A CA 1
ATOM 1576 C C . TRP A 1 198 ? 0.201 -4.160 24.366 1.00 87.31 198 TRP A C 1
ATOM 1578 O O . TRP A 1 198 ? 0.922 -5.079 23.973 1.00 87.31 198 TRP A O 1
ATOM 1588 N N . VAL A 1 199 ? -0.257 -4.091 25.613 1.00 90.12 199 VAL A N 1
ATOM 1589 C CA . VAL A 1 199 ? -0.020 -5.134 26.609 1.00 90.12 199 VAL A CA 1
ATOM 1590 C C . VAL A 1 199 ? -1.237 -6.044 26.662 1.00 90.12 199 VAL A C 1
ATOM 1592 O O . VAL A 1 199 ? -2.287 -5.646 27.168 1.00 90.12 199 VAL A O 1
ATOM 1595 N N . ALA A 1 200 ? -1.072 -7.273 26.180 1.00 92.38 200 ALA A N 1
ATOM 1596 C CA . ALA A 1 200 ? -2.042 -8.336 26.394 1.00 92.38 200 ALA A CA 1
ATOM 1597 C C . ALA A 1 200 ? -1.968 -8.844 27.844 1.00 92.38 200 ALA A C 1
ATOM 1599 O O . ALA A 1 200 ? -0.899 -8.904 28.453 1.00 92.38 200 ALA A O 1
ATOM 1600 N N . ARG A 1 201 ? -3.120 -9.209 28.405 1.00 94.50 201 ARG A N 1
ATOM 1601 C CA . ARG A 1 201 ? -3.277 -9.694 29.789 1.00 94.50 201 ARG A CA 1
ATOM 1602 C C . ARG A 1 201 ? -3.552 -11.193 29.861 1.00 94.50 201 ARG A C 1
ATOM 1604 O O . ARG A 1 201 ? -3.433 -11.790 30.928 1.00 94.50 201 ARG A O 1
ATOM 1611 N N . HIS A 1 202 ? -3.915 -11.784 28.732 1.00 94.81 202 HIS A N 1
ATOM 1612 C CA . HIS A 1 202 ? -4.251 -13.184 28.569 1.00 94.81 202 HIS A CA 1
ATOM 1613 C C . HIS A 1 202 ? -3.408 -13.788 27.454 1.00 94.81 202 HIS A C 1
ATOM 1615 O O . HIS A 1 202 ? -2.993 -13.106 26.517 1.00 94.81 202 HIS A O 1
ATOM 1621 N N . ILE A 1 203 ? -3.153 -15.084 27.582 1.00 94.38 203 ILE A N 1
ATOM 1622 C CA . ILE A 1 203 ? -2.427 -15.875 26.597 1.00 94.38 203 ILE A CA 1
ATOM 1623 C C . ILE A 1 203 ? -3.327 -17.038 26.211 1.00 94.38 203 ILE A C 1
ATOM 1625 O O . ILE A 1 203 ? -3.844 -17.737 27.084 1.00 94.38 203 ILE A O 1
ATOM 1629 N N . GLN A 1 204 ? -3.473 -17.259 24.911 1.00 95.06 204 GLN A N 1
ATOM 1630 C CA . GLN A 1 204 ? -4.102 -18.442 24.349 1.00 95.06 204 GLN A CA 1
ATOM 1631 C C . GLN A 1 204 ? -3.113 -19.120 23.400 1.00 95.06 204 GLN A C 1
ATOM 1633 O O . GLN A 1 204 ? -2.491 -18.471 22.561 1.00 95.06 204 GLN A O 1
ATOM 1638 N N . MET A 1 205 ? -2.946 -20.432 23.555 1.00 95.25 205 MET A N 1
ATOM 1639 C CA . MET A 1 205 ? -2.106 -21.209 22.648 1.00 95.25 205 MET A CA 1
ATOM 1640 C C . MET A 1 205 ? -2.884 -21.513 21.367 1.00 95.25 205 MET A C 1
ATOM 1642 O O . MET A 1 205 ? -4.040 -21.930 21.446 1.00 95.25 205 MET A O 1
ATOM 1646 N N . ALA A 1 206 ? -2.264 -21.299 20.211 1.00 95.12 206 ALA A N 1
ATOM 1647 C CA . ALA A 1 206 ? -2.850 -21.572 18.903 1.00 95.12 206 ALA A CA 1
ATOM 1648 C C . ALA A 1 206 ? -1.753 -21.887 17.880 1.00 95.12 206 ALA A C 1
ATOM 1650 O O . ALA A 1 206 ? -0.687 -21.264 17.882 1.00 95.12 206 ALA A O 1
ATOM 1651 N N . SER A 1 207 ? -2.014 -22.844 16.993 1.00 93.19 207 SER A N 1
ATOM 1652 C CA . SER A 1 207 ? -1.221 -23.013 15.770 1.00 93.19 207 SER A CA 1
ATOM 1653 C C . SER A 1 207 ? -1.377 -21.800 14.840 1.00 93.19 207 SER A C 1
ATOM 1655 O O . SER A 1 207 ? -2.281 -20.988 15.021 1.00 93.19 207 SER A O 1
ATOM 1657 N N . ASP A 1 208 ? -0.516 -21.664 13.827 1.00 90.00 208 ASP A N 1
ATOM 1658 C CA . ASP A 1 208 ? -0.599 -20.543 12.874 1.00 90.00 208 ASP A CA 1
ATOM 1659 C C . ASP A 1 208 ? -1.951 -20.499 12.136 1.00 90.00 208 ASP A C 1
ATOM 1661 O O . ASP A 1 208 ? -2.528 -19.422 11.967 1.00 90.00 208 ASP A O 1
ATOM 1665 N N . ASP A 1 209 ? -2.467 -21.670 11.748 1.00 91.25 209 ASP A N 1
ATOM 1666 C CA . ASP A 1 209 ? -3.742 -21.806 11.037 1.00 91.25 209 ASP A CA 1
ATOM 1667 C C . ASP A 1 209 ? -4.929 -21.453 11.946 1.00 91.25 209 ASP A C 1
ATOM 1669 O O . ASP A 1 209 ? -5.859 -20.763 11.536 1.00 91.25 209 ASP A O 1
ATOM 1673 N N . GLU A 1 210 ? -4.898 -21.854 13.217 1.00 94.44 210 GLU A N 1
ATOM 1674 C CA . GLU A 1 210 ? -5.922 -21.441 14.184 1.00 94.44 210 GLU A CA 1
ATOM 1675 C C . GLU A 1 210 ? -5.820 -19.948 14.502 1.00 94.44 210 GLU A C 1
ATOM 1677 O O . GLU A 1 210 ? -6.835 -19.264 14.641 1.00 94.44 210 GLU A O 1
ATOM 1682 N N . ALA A 1 211 ? -4.596 -19.424 14.600 1.00 94.75 211 ALA A N 1
ATOM 1683 C CA . ALA A 1 211 ? -4.359 -18.046 14.982 1.00 94.75 211 ALA A CA 1
ATOM 1684 C C . ALA A 1 211 ? -4.928 -17.066 13.958 1.00 94.75 211 ALA A C 1
ATOM 1686 O O . ALA A 1 211 ? -5.566 -16.094 14.354 1.00 94.75 211 ALA A O 1
ATOM 1687 N N . ILE A 1 212 ? -4.767 -17.318 12.655 1.00 94.94 212 ILE A N 1
ATOM 1688 C CA . ILE A 1 212 ? -5.329 -16.422 11.637 1.00 94.94 212 ILE A CA 1
ATOM 1689 C C . ILE A 1 212 ? -6.863 -16.373 11.712 1.00 94.94 212 ILE A C 1
ATOM 1691 O O . ILE A 1 212 ? -7.442 -15.291 11.606 1.00 94.94 212 ILE A O 1
ATOM 1695 N N . HIS A 1 213 ? -7.521 -17.504 11.988 1.00 95.06 213 HIS A N 1
ATOM 1696 C CA . HIS A 1 213 ? -8.973 -17.558 12.155 1.00 95.06 213 HIS A CA 1
ATOM 1697 C C . HIS A 1 213 ? -9.441 -16.837 13.424 1.00 95.06 213 HIS A C 1
ATOM 1699 O O . HIS A 1 213 ? -10.390 -16.059 13.365 1.00 95.06 213 HIS A O 1
ATOM 1705 N N . LEU A 1 214 ? -8.747 -17.028 14.549 1.00 96.38 214 LEU A N 1
ATOM 1706 C CA . LEU A 1 214 ? -9.035 -16.323 15.802 1.00 96.38 214 LEU A CA 1
ATOM 1707 C C . LEU A 1 214 ? -8.850 -14.809 15.659 1.00 96.38 214 LEU A C 1
ATOM 1709 O O . LEU A 1 214 ? -9.685 -14.030 16.107 1.00 96.38 214 LEU A O 1
ATOM 1713 N N . LEU A 1 215 ? -7.782 -14.371 14.993 1.00 95.75 215 LEU A N 1
ATOM 1714 C CA . LEU A 1 215 ? -7.530 -12.949 14.760 1.00 95.75 215 LEU A CA 1
ATOM 1715 C C . LEU A 1 215 ? -8.597 -12.316 13.852 1.00 95.75 215 LEU A C 1
ATOM 1717 O O . LEU A 1 215 ? -8.973 -11.160 14.074 1.00 95.75 215 LEU A O 1
ATOM 1721 N N . ALA A 1 216 ? -9.108 -13.063 12.871 1.00 95.81 216 ALA A N 1
ATOM 1722 C CA . ALA A 1 216 ? -10.193 -12.629 11.994 1.00 95.81 216 ALA A CA 1
ATOM 1723 C C . ALA A 1 216 ? -11.562 -12.571 12.701 1.00 95.81 216 ALA A C 1
ATOM 1725 O O . ALA A 1 216 ? -12.414 -11.780 12.306 1.00 95.81 216 ALA A O 1
ATOM 1726 N N . ASP A 1 217 ? -11.785 -13.367 13.748 1.00 95.62 217 ASP A N 1
ATOM 1727 C CA . ASP A 1 217 ? -13.062 -13.423 14.463 1.00 95.62 217 ASP A CA 1
ATOM 1728 C C . ASP A 1 217 ? -13.348 -12.117 15.230 1.00 95.62 217 ASP A C 1
ATOM 1730 O O . ASP A 1 217 ? -12.609 -11.726 16.134 1.00 95.62 217 ASP A O 1
ATOM 1734 N N . HIS A 1 218 ? -14.457 -11.441 14.912 1.00 92.62 218 HIS A N 1
ATOM 1735 C CA . HIS A 1 218 ? -14.857 -10.199 15.585 1.00 92.62 218 HIS A CA 1
ATOM 1736 C C . HIS A 1 218 ? -15.185 -10.381 17.078 1.00 92.62 218 HIS A C 1
ATOM 1738 O O . HIS A 1 218 ? -15.181 -9.398 17.820 1.00 92.62 218 HIS A O 1
ATOM 1744 N N . THR A 1 219 ? -15.454 -11.608 17.535 1.00 94.75 219 THR A N 1
ATOM 1745 C CA . THR A 1 219 ? -15.690 -11.927 18.951 1.00 94.75 219 THR A CA 1
ATOM 1746 C C . THR A 1 219 ? -14.397 -12.115 19.748 1.00 94.75 219 THR A C 1
ATOM 1748 O O . THR A 1 219 ? -14.425 -12.038 20.977 1.00 94.75 219 THR A O 1
ATOM 1751 N N . PHE A 1 220 ? -13.256 -12.303 19.074 1.00 95.69 220 PHE A N 1
ATOM 1752 C CA . PHE A 1 220 ? -11.955 -12.434 19.722 1.00 95.69 220 PHE A CA 1
ATOM 1753 C C . PHE A 1 220 ? -11.409 -11.067 20.163 1.00 95.69 220 PHE A C 1
ATOM 1755 O O . PHE A 1 220 ? -11.339 -10.115 19.370 1.00 95.69 220 PHE A O 1
ATOM 1762 N N . ASP A 1 221 ? -10.973 -10.981 21.421 1.00 93.44 221 ASP A N 1
ATOM 1763 C CA . ASP A 1 221 ? -10.438 -9.759 22.021 1.00 93.44 221 ASP A CA 1
ATOM 1764 C C . ASP A 1 221 ? -8.948 -9.562 21.697 1.00 93.44 221 ASP A C 1
ATOM 1766 O O . ASP A 1 221 ? -8.063 -10.118 22.353 1.00 93.44 221 ASP A O 1
ATOM 1770 N N . LEU A 1 222 ? -8.687 -8.716 20.695 1.00 91.94 222 LEU A N 1
ATOM 1771 C CA . LEU A 1 222 ? -7.336 -8.356 20.257 1.00 91.94 222 LEU A CA 1
ATOM 1772 C C . LEU A 1 222 ? -6.535 -7.598 21.315 1.00 91.94 222 LEU A C 1
ATOM 1774 O O . LEU A 1 222 ? -5.312 -7.715 21.336 1.00 91.94 222 LEU A O 1
ATOM 1778 N N . ASP A 1 223 ? -7.185 -6.819 22.181 1.00 90.44 223 ASP A N 1
ATOM 1779 C CA . ASP A 1 223 ? -6.475 -5.909 23.084 1.00 90.44 223 ASP A CA 1
ATOM 1780 C C . ASP A 1 223 ? -5.989 -6.622 24.342 1.00 90.44 223 ASP A C 1
ATOM 1782 O O . ASP A 1 223 ? -5.031 -6.183 24.981 1.00 90.44 223 ASP A O 1
ATOM 1786 N N . SER A 1 224 ? -6.655 -7.708 24.732 1.00 93.31 224 SER A N 1
ATOM 1787 C CA . SER A 1 224 ? -6.337 -8.410 25.970 1.00 93.31 224 SER A CA 1
ATOM 1788 C C . SER A 1 224 ? -5.711 -9.781 25.762 1.00 93.31 224 SER A C 1
ATOM 1790 O O . SER A 1 224 ? -5.039 -10.241 26.685 1.00 93.31 224 SER A O 1
ATOM 1792 N N . THR A 1 225 ? -5.854 -10.413 24.592 1.00 95.31 225 THR A N 1
ATOM 1793 C CA . THR A 1 225 ? -5.407 -11.799 24.378 1.00 95.31 225 THR A CA 1
ATOM 1794 C C . THR A 1 225 ? -4.296 -11.894 23.337 1.00 95.31 225 THR A C 1
ATOM 1796 O O . THR A 1 225 ? -4.480 -11.564 22.169 1.00 95.31 225 THR A O 1
ATOM 1799 N N . ALA A 1 226 ? -3.135 -12.398 23.756 1.00 94.00 226 ALA A N 1
ATOM 1800 C CA . ALA A 1 226 ? -2.037 -12.757 22.868 1.00 94.00 226 ALA A CA 1
ATOM 1801 C C . ALA A 1 226 ? -2.130 -14.232 22.460 1.00 94.00 226 ALA A C 1
ATOM 1803 O O . ALA A 1 226 ? -2.385 -15.102 23.296 1.00 94.00 226 ALA A O 1
ATOM 1804 N N . LEU A 1 227 ? -1.867 -14.508 21.183 1.00 94.00 227 LEU A N 1
ATOM 1805 C CA . LEU A 1 227 ? -1.761 -15.864 20.656 1.00 94.00 227 LEU A CA 1
ATOM 1806 C C . LEU A 1 227 ? -0.297 -16.292 20.620 1.00 94.00 227 LEU A C 1
ATOM 1808 O O . LEU A 1 227 ? 0.539 -15.605 20.030 1.00 94.00 227 LEU A O 1
ATOM 1812 N N . LEU A 1 228 ? 0.013 -17.419 21.255 1.00 93.19 228 LEU A N 1
ATOM 1813 C CA . LEU A 1 228 ? 1.349 -18.011 21.250 1.00 93.19 228 LEU A CA 1
ATOM 1814 C C . LEU A 1 228 ? 1.318 -19.404 20.613 1.00 93.19 228 LEU A C 1
ATOM 1816 O O . LEU A 1 228 ? 0.331 -20.123 20.770 1.00 93.19 228 LEU A O 1
ATOM 1820 N N . PRO A 1 229 ? 2.390 -19.819 19.916 1.00 91.62 229 PRO A N 1
ATOM 1821 C CA . PRO A 1 229 ? 2.473 -21.180 19.417 1.00 91.62 229 PRO A CA 1
ATOM 1822 C C . PRO A 1 229 ? 2.566 -22.172 20.593 1.00 91.62 229 PRO A C 1
ATOM 1824 O O . PRO A 1 229 ? 3.173 -21.835 21.613 1.00 91.62 229 PRO A O 1
ATOM 1827 N N . PRO A 1 230 ? 2.030 -23.401 20.462 1.00 87.25 230 PRO A N 1
ATOM 1828 C CA . PRO A 1 230 ? 1.968 -24.376 21.558 1.00 87.25 230 PRO A CA 1
ATOM 1829 C C . PRO A 1 230 ? 3.325 -24.716 22.194 1.00 87.25 230 PRO A C 1
ATOM 1831 O O . PRO A 1 230 ? 3.391 -25.005 23.385 1.00 87.25 230 PRO A O 1
ATOM 1834 N N . ASP A 1 231 ? 4.406 -24.618 21.417 1.00 84.44 231 ASP A N 1
ATOM 1835 C CA . ASP A 1 231 ? 5.772 -24.926 21.854 1.00 84.44 231 ASP A CA 1
ATOM 1836 C C . ASP A 1 231 ? 6.544 -23.692 22.363 1.00 84.44 231 ASP A C 1
ATOM 1838 O O . ASP A 1 231 ? 7.759 -23.748 22.570 1.00 84.44 231 ASP A O 1
ATOM 1842 N N . ALA A 1 232 ? 5.877 -22.548 22.553 1.00 80.25 232 ALA A N 1
ATOM 1843 C CA . ALA A 1 232 ? 6.518 -21.346 23.074 1.00 80.25 232 ALA A CA 1
ATOM 1844 C C . ALA A 1 232 ? 6.949 -21.540 24.538 1.00 80.25 232 ALA A C 1
ATOM 1846 O O . ALA A 1 232 ? 6.151 -21.399 25.467 1.00 80.25 232 ALA A O 1
ATOM 1847 N N . SER A 1 233 ? 8.239 -21.790 24.774 1.00 67.56 233 SER A N 1
ATOM 1848 C CA . SER A 1 233 ? 8.816 -21.672 26.113 1.00 67.56 233 SER A CA 1
ATOM 1849 C C . SER A 1 233 ? 8.945 -20.191 26.480 1.00 67.56 233 SER A C 1
ATOM 1851 O O . SER A 1 233 ? 9.820 -19.492 25.967 1.00 67.56 233 SER A O 1
ATOM 1853 N N . LEU A 1 234 ? 8.089 -19.700 27.377 1.00 63.38 234 LEU A N 1
ATOM 1854 C CA . LEU A 1 234 ? 8.208 -18.360 27.958 1.00 63.38 234 LEU A CA 1
ATOM 1855 C C . LEU A 1 234 ? 9.379 -18.320 28.953 1.00 63.38 234 LEU A C 1
ATOM 1857 O O . LEU A 1 234 ? 9.185 -18.317 30.167 1.00 63.38 234 LEU A O 1
ATOM 1861 N N . SER A 1 235 ? 10.618 -18.302 28.461 1.00 55.66 235 SER A N 1
ATOM 1862 C CA . SER A 1 235 ? 11.783 -17.993 29.291 1.00 55.66 235 SER A CA 1
ATOM 1863 C C . SER A 1 235 ? 11.885 -16.475 29.455 1.00 55.66 235 SER A C 1
ATOM 1865 O O . SER A 1 235 ? 12.575 -15.798 28.694 1.00 55.66 235 SER A O 1
ATOM 1867 N N . PHE A 1 236 ? 11.160 -15.919 30.425 1.00 50.84 236 PHE A N 1
ATOM 1868 C CA . PHE A 1 236 ? 11.308 -14.515 30.806 1.00 50.84 236 PHE A CA 1
ATOM 1869 C C . PHE A 1 236 ? 12.499 -14.384 31.765 1.00 50.84 236 PHE A C 1
ATOM 1871 O O . PHE A 1 236 ? 12.343 -14.471 32.981 1.00 50.84 236 PHE A O 1
ATOM 1878 N N . GLN A 1 237 ? 13.708 -14.228 31.225 1.00 44.59 237 GLN A N 1
ATOM 1879 C CA . GLN A 1 237 ? 14.874 -13.841 32.020 1.00 44.59 237 GLN A CA 1
ATOM 1880 C C . GLN A 1 237 ? 14.877 -12.313 32.125 1.00 44.59 237 GLN A C 1
ATOM 1882 O O . GLN A 1 237 ? 15.333 -11.603 31.232 1.00 44.59 237 GLN A O 1
ATOM 1887 N N . ALA A 1 238 ? 14.261 -11.803 33.190 1.00 48.12 238 ALA A N 1
ATOM 1888 C CA . ALA 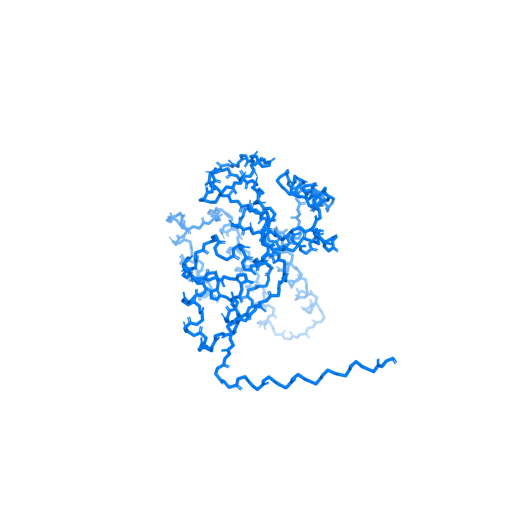A 1 238 ? 14.277 -10.386 33.518 1.00 48.12 238 ALA A CA 1
ATOM 1889 C C . ALA A 1 238 ? 15.648 -10.011 34.094 1.00 48.12 238 ALA A C 1
ATOM 1891 O O . ALA A 1 238 ? 15.799 -9.882 35.307 1.00 48.12 238 ALA A O 1
ATOM 1892 N N . ASP A 1 239 ? 16.645 -9.824 33.234 1.00 42.03 239 ASP A N 1
ATOM 1893 C CA . ASP A 1 239 ? 17.904 -9.188 33.627 1.00 42.03 239 ASP A CA 1
ATOM 1894 C C . ASP A 1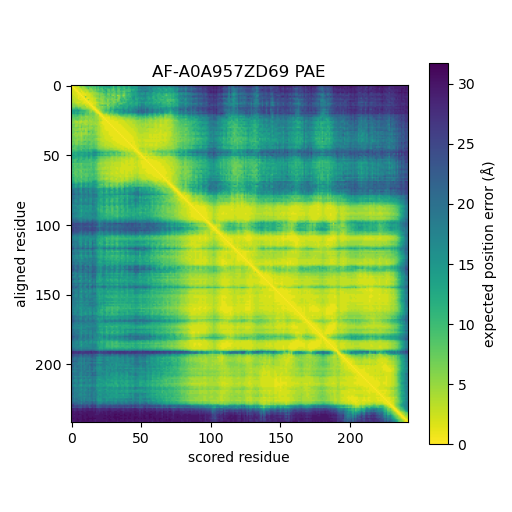 239 ? 17.694 -7.668 33.708 1.00 42.03 239 ASP A C 1
ATOM 1896 O O . ASP A 1 239 ? 18.186 -6.892 32.893 1.00 42.03 239 ASP A O 1
ATOM 1900 N N . PHE A 1 240 ? 16.925 -7.232 34.705 1.00 46.72 240 PHE A N 1
ATOM 1901 C CA . PHE A 1 240 ? 16.989 -5.860 35.195 1.00 46.72 240 PHE A CA 1
ATOM 1902 C C . PHE A 1 240 ? 17.885 -5.862 36.431 1.00 46.72 240 PHE A C 1
ATOM 1904 O O . PHE A 1 240 ? 17.432 -6.100 37.550 1.00 46.72 240 PHE A O 1
ATOM 1911 N N . ALA A 1 241 ? 19.183 -5.649 36.211 1.00 41.00 241 ALA A N 1
ATOM 1912 C CA . ALA A 1 241 ? 20.084 -5.276 37.292 1.00 41.00 241 ALA A CA 1
ATOM 1913 C C . ALA A 1 241 ? 19.736 -3.848 37.776 1.00 41.00 241 ALA A C 1
ATOM 1915 O O . ALA A 1 241 ? 19.377 -3.015 36.937 1.00 41.00 241 ALA A O 1
ATOM 1916 N N . PRO A 1 242 ? 19.794 -3.588 39.097 1.00 52.41 242 PRO A N 1
ATOM 1917 C CA . PRO A 1 242 ? 19.469 -2.293 39.701 1.00 52.41 242 PRO A CA 1
ATOM 1918 C C . PRO A 1 242 ? 20.434 -1.167 39.311 1.00 52.41 242 PRO A C 1
ATOM 1920 O O . PRO A 1 242 ? 21.618 -1.462 39.025 1.00 52.41 242 PRO A O 1
#

Nearest PDB structures (foldseek):
  4m0k-assembly2_D  TM=2.696E-01  e=6.237E-01  Rhodothermus marinus DSM 4252
  4bkj-assembly2_B  TM=2.617E-01  e=7.792E+00  Homo sapiens

Sequence (242 aa):
GVAIGMVYGVGLLYQLNGATAVSEWRYLAIAFMTLLLASLFGLLIWLPGWGHGRSLAFLVLALVNLFWANMGTNSSDFGPARKTILAPEMEALAAALTTQRDVTGLPGRVYNEFRLYEDYGMRQQIEDVWGSSPLRLARYAALFNEFPLDRMWRLLGVQHVITWRRDLFEPSTLLGEFPQTQDTTFIHRLPQTNPRAWVARHIQMASDDEAIHLLADHTFDLDSTALLPPDASLSFQADFAP

Solvent-accessible surface area (backbone atoms only — not comparable to full-atom values): 14746 Å² total; per-residue (Å²): 108,70,70,60,53,48,54,50,52,53,50,50,61,50,42,76,72,65,76,53,99,66,54,71,68,60,49,52,53,50,50,52,51,53,54,50,54,52,49,54,52,50,49,66,67,69,47,88,79,87,52,72,71,53,56,50,53,50,50,51,51,50,48,51,51,53,47,64,76,38,42,82,74,77,52,62,103,60,62,74,73,65,74,70,60,72,55,72,68,53,50,52,51,54,53,53,43,72,78,41,56,49,100,84,68,46,54,59,23,30,39,65,69,74,71,62,68,84,52,49,33,74,76,68,74,42,58,41,78,70,61,72,63,91,79,67,58,67,79,64,49,47,58,77,55,96,46,52,62,72,50,42,32,38,72,67,11,34,29,34,43,31,32,72,57,91,72,67,98,58,78,62,47,80,76,49,79,42,81,54,98,89,53,43,42,27,36,34,34,45,66,99,78,29,55,84,72,81,74,54,82,40,80,44,73,34,52,74,75,53,40,57,53,49,62,54,35,86,88,50,58,76,68,40,44,39,79,40,51,81,84,64,76,84,77,80,78,79,84,73,78,133

Foldseek 3Di:
DVVLVVVLVVVLVVCVVVNDPDDSVRSVVVSVLVVVLVVQVVVLVPDPDDDPVSVVVVVVSVVCCVCVVCVVPVDDPDDPVVVVDDDPVLVLVLVQQVVDDAPVRHGFAEEEPVQDDACSCVVSVGHHLVHRDPDDDPLSVLCVPPADPVLSCQQQRHFKYKDQDPDDPADWDWRDWADDPPGIITITGHPNRRDNDADAQEEDEDDSVRVRVLSRDPPRDPRHYDYDHPPDDPPPPPPPDD

pLDDT: mean 85.45, std 11.14, range [41.0, 97.62]